Protein AF-R1IMN8-F1 (afdb_monomer_lite)

Radius of gyration: 36.04 Å; chains: 1; bounding box: 67×74×110 Å

Foldseek 3Di:
DDDDPPVCVVVVVVVVVVVVVVVVVCCVVCVVVVVVCLVVVCVVCCVPPPPPDDPVLSVLVSVLVVVLCVLCVVQVVPCVVDPVSVVVSVVSVVVNVVVVCVVCVVVVVLVVLLLVLLQVCVVLLVLLLFAALLLCLQQRGDLDPSSLVSLVLLLDPPHFCAQLLVVLLCCLVDPSLVGHLVSLVVNLVSLVVSVVSLVSYDPLLSVLSVQLNVLSVVLNVLSPCSVVVSVVCVPPVLSVLLVCPNGRVSLVVLVPDDPVRNCVVCVVCSNVVSNVSSVSSSVSSSSSSSSSNSSSSNVVSCVVGNVVSHDPVVVVD

Structure (mmCIF, N/CA/C/O backbone):
data_AF-R1IMN8-F1
#
_entry.id   AF-R1IMN8-F1
#
loop_
_atom_site.group_PDB
_atom_site.id
_atom_site.type_symbol
_atom_site.label_atom_id
_atom_site.label_alt_id
_atom_site.label_comp_id
_atom_site.label_asym_id
_atom_site.label_entity_id
_atom_site.label_seq_id
_atom_site.pdbx_PDB_ins_code
_atom_site.Cartn_x
_atom_site.Cartn_y
_atom_site.Cartn_z
_atom_site.occupancy
_atom_site.B_iso_or_equiv
_atom_site.auth_seq_id
_atom_site.auth_comp_id
_atom_site.auth_asym_id
_atom_site.auth_atom_id
_atom_site.pdbx_PDB_model_num
ATOM 1 N N . MET A 1 1 ? 29.054 -50.376 -80.315 1.00 38.91 1 MET A N 1
ATOM 2 C CA . MET A 1 1 ? 29.130 -51.337 -79.191 1.00 38.91 1 MET A CA 1
ATOM 3 C C . MET A 1 1 ? 28.427 -50.733 -77.985 1.00 38.91 1 MET A C 1
ATOM 5 O O . MET A 1 1 ? 28.881 -49.711 -77.494 1.00 38.91 1 MET A O 1
ATOM 9 N N . LYS A 1 2 ? 27.290 -51.301 -77.562 1.00 35.84 2 LYS A N 1
ATOM 10 C CA . LYS A 1 2 ? 26.608 -50.931 -76.312 1.00 35.84 2 LYS A CA 1
ATOM 11 C C . LYS A 1 2 ? 27.232 -51.749 -75.181 1.00 35.84 2 LYS A C 1
ATOM 13 O O . LYS A 1 2 ? 27.141 -52.972 -75.215 1.00 35.84 2 LYS A O 1
ATOM 18 N N . LEU A 1 3 ? 27.853 -51.089 -74.207 1.00 38.69 3 LEU A N 1
ATOM 19 C CA . LEU A 1 3 ? 28.161 -51.714 -72.921 1.00 38.69 3 LEU A CA 1
ATOM 20 C C . LEU A 1 3 ? 26.840 -51.873 -72.158 1.00 38.69 3 LEU A C 1
ATOM 22 O O . LEU A 1 3 ? 26.137 -50.901 -71.889 1.00 38.69 3 LEU A O 1
ATOM 26 N N . THR A 1 4 ? 26.459 -53.120 -71.903 1.00 40.16 4 THR A N 1
ATOM 27 C CA . THR A 1 4 ? 25.241 -53.514 -71.189 1.00 40.16 4 THR A CA 1
ATOM 28 C C . THR A 1 4 ? 25.329 -53.161 -69.705 1.00 40.16 4 THR A C 1
ATOM 30 O O . THR A 1 4 ? 26.351 -53.401 -69.064 1.00 40.16 4 THR A O 1
ATOM 33 N N . ALA A 1 5 ? 24.219 -52.665 -69.151 1.00 45.53 5 ALA A N 1
ATOM 34 C CA . ALA A 1 5 ? 24.013 -52.160 -67.787 1.00 45.53 5 ALA A CA 1
ATOM 35 C C . ALA A 1 5 ? 24.334 -53.128 -66.616 1.00 45.53 5 ALA A C 1
ATOM 37 O O . ALA A 1 5 ? 24.091 -52.801 -65.458 1.00 45.53 5 ALA A O 1
ATOM 38 N N . ILE A 1 6 ? 24.908 -54.302 -66.884 1.00 46.09 6 ILE A N 1
ATOM 39 C CA . ILE A 1 6 ? 25.206 -55.346 -65.891 1.00 46.09 6 ILE A CA 1
ATOM 40 C C . ILE A 1 6 ? 26.534 -55.080 -65.153 1.00 46.09 6 ILE A C 1
ATOM 42 O O . ILE A 1 6 ? 26.735 -55.573 -64.049 1.00 46.09 6 ILE A O 1
ATOM 46 N N . GLN A 1 7 ? 27.414 -54.224 -65.684 1.00 43.88 7 GLN A N 1
ATOM 47 C CA . GLN A 1 7 ? 28.675 -53.859 -65.013 1.00 43.88 7 GLN A CA 1
ATOM 48 C C . GLN A 1 7 ? 28.552 -52.692 -64.013 1.00 43.88 7 GLN A C 1
ATOM 50 O O . GLN A 1 7 ? 29.494 -52.430 -63.272 1.00 43.88 7 GLN A O 1
ATOM 55 N N . ILE A 1 8 ? 27.406 -52.001 -63.951 1.00 43.62 8 ILE A N 1
ATOM 56 C CA . ILE A 1 8 ? 27.218 -50.811 -63.093 1.00 43.62 8 ILE A CA 1
ATOM 57 C C . ILE A 1 8 ? 26.686 -51.191 -61.696 1.00 43.62 8 ILE A C 1
ATOM 59 O O . ILE A 1 8 ? 26.907 -50.476 -60.720 1.00 43.62 8 ILE A O 1
ATOM 63 N N . ILE A 1 9 ? 26.045 -52.355 -61.564 1.00 42.62 9 ILE A N 1
ATOM 64 C CA . ILE A 1 9 ? 25.377 -52.781 -60.324 1.00 42.62 9 ILE A CA 1
ATOM 65 C C . ILE A 1 9 ? 26.354 -53.033 -59.148 1.00 42.62 9 ILE A C 1
ATOM 67 O O . ILE A 1 9 ? 26.006 -52.651 -58.032 1.00 42.62 9 ILE A O 1
ATOM 71 N N . PRO A 1 10 ? 27.587 -53.563 -59.324 1.00 43.12 10 PRO A N 1
ATOM 72 C CA . PRO A 1 10 ? 28.516 -53.740 -58.199 1.00 43.12 10 PRO A CA 1
ATOM 73 C C . PRO A 1 10 ? 29.215 -52.443 -57.751 1.00 43.12 10 PRO A C 1
ATOM 75 O O . PRO A 1 10 ? 29.772 -52.393 -56.655 1.00 43.12 10 PRO A O 1
ATOM 78 N N . ALA A 1 11 ? 29.210 -51.391 -58.581 1.00 40.78 11 ALA A N 1
ATOM 79 C CA . ALA A 1 11 ? 29.917 -50.138 -58.300 1.00 40.78 11 ALA A CA 1
ATOM 80 C C . ALA A 1 11 ? 29.107 -49.182 -57.404 1.00 40.78 11 ALA A C 1
ATOM 82 O O . ALA A 1 11 ? 29.665 -48.456 -56.589 1.00 40.78 11 ALA A O 1
ATOM 83 N N . ILE A 1 12 ? 27.778 -49.199 -57.494 1.00 44.78 12 ILE A N 1
ATOM 84 C CA . ILE A 1 12 ? 26.911 -48.314 -56.701 1.00 44.78 12 ILE A CA 1
ATOM 85 C C . ILE A 1 12 ? 27.002 -48.586 -55.179 1.00 44.78 12 ILE A C 1
ATOM 87 O O . ILE A 1 12 ? 27.171 -47.625 -54.422 1.00 44.78 12 ILE A O 1
ATOM 91 N N . PRO A 1 13 ? 26.958 -49.843 -54.681 1.00 42.91 13 PRO A N 1
ATOM 92 C CA . PRO A 1 13 ? 27.074 -50.098 -53.244 1.00 42.91 13 PRO A CA 1
ATOM 93 C C . PRO A 1 13 ? 28.492 -49.861 -52.700 1.00 42.91 13 PRO A C 1
ATOM 95 O O . PRO A 1 13 ? 28.629 -49.457 -51.546 1.00 42.91 13 PRO A O 1
ATOM 98 N N . SER A 1 14 ? 29.544 -50.041 -53.507 1.00 48.41 14 SER A N 1
ATOM 99 C CA . SER A 1 14 ? 30.927 -49.788 -53.074 1.00 48.41 14 SER A CA 1
ATOM 100 C C . SER A 1 14 ? 31.235 -48.292 -52.954 1.00 48.41 14 SER A C 1
ATOM 102 O O . SER A 1 14 ? 31.855 -47.889 -51.971 1.00 48.41 14 SER A O 1
ATOM 104 N N . TYR A 1 15 ? 30.711 -47.448 -53.852 1.00 44.47 15 TYR A N 1
ATOM 105 C CA . TYR A 1 15 ? 30.791 -45.987 -53.715 1.00 44.47 15 TYR A CA 1
ATOM 106 C C . TYR A 1 15 ? 29.951 -45.458 -52.545 1.00 44.47 15 TYR A C 1
ATOM 108 O O . TYR A 1 15 ? 30.420 -44.590 -51.811 1.00 44.47 15 TYR A O 1
ATOM 116 N N . GLY A 1 16 ? 28.751 -46.006 -52.315 1.00 44.56 16 GLY A N 1
ATOM 117 C CA . GLY A 1 16 ? 27.913 -45.642 -51.165 1.00 44.56 16 GLY A CA 1
ATOM 118 C C . GLY A 1 16 ? 28.544 -46.017 -49.819 1.00 44.56 16 GLY A C 1
ATOM 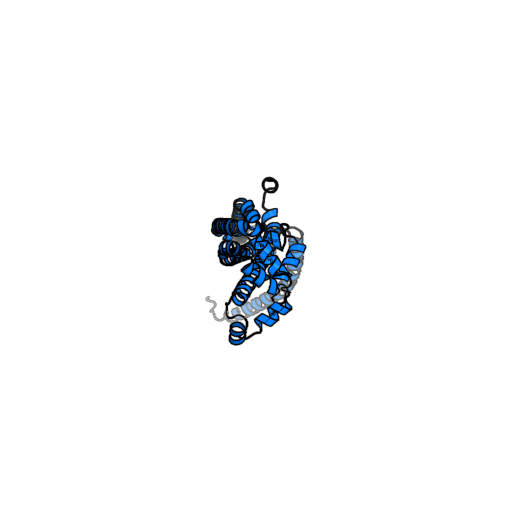119 O O . GLY A 1 16 ? 28.509 -45.228 -48.875 1.00 44.56 16 GLY A O 1
ATOM 120 N N . PHE A 1 17 ? 29.193 -47.181 -49.739 1.00 50.12 17 PHE A N 1
ATOM 121 C CA . PHE A 1 17 ? 29.914 -47.623 -48.543 1.00 50.12 17 PHE A CA 1
ATOM 122 C C . PHE A 1 17 ? 31.161 -46.766 -48.268 1.00 50.12 17 PHE A C 1
ATOM 124 O O . PHE A 1 17 ? 31.410 -46.394 -47.116 1.00 50.12 17 PHE A O 1
ATOM 131 N N . LEU A 1 18 ? 31.900 -46.393 -49.321 1.00 45.69 18 LEU A N 1
ATOM 132 C CA . LEU A 1 18 ? 33.071 -45.518 -49.230 1.00 45.69 18 LEU A CA 1
ATOM 133 C C . LEU A 1 18 ? 32.677 -44.089 -48.817 1.00 45.69 18 LEU A C 1
ATOM 135 O O . LEU A 1 18 ? 33.276 -43.536 -47.899 1.00 45.69 18 LEU A O 1
ATOM 139 N N . LEU A 1 19 ? 31.620 -43.521 -49.413 1.00 47.47 19 LEU A N 1
ATOM 140 C CA . LEU A 1 19 ? 31.063 -42.210 -49.045 1.00 47.47 19 LEU A CA 1
ATOM 141 C C . LEU A 1 19 ? 30.527 -42.190 -47.611 1.00 47.47 19 LEU A C 1
ATOM 143 O O . LEU A 1 19 ? 30.758 -41.224 -46.887 1.00 47.47 19 LEU A O 1
ATOM 147 N N . TRP A 1 20 ? 29.876 -43.268 -47.166 1.00 44.84 20 TRP A N 1
ATOM 148 C CA . TRP A 1 20 ? 29.434 -43.406 -45.778 1.00 44.84 20 TRP A CA 1
ATOM 149 C C . TRP A 1 20 ? 30.621 -43.409 -44.810 1.00 44.84 20 TRP A C 1
ATOM 151 O O . TRP A 1 20 ? 30.588 -42.733 -43.782 1.00 44.84 20 TRP A O 1
ATOM 161 N N . HIS A 1 21 ? 31.686 -44.154 -45.119 1.00 48.38 21 HIS A N 1
ATOM 162 C CA . HIS A 1 21 ? 32.858 -44.252 -44.245 1.00 48.38 21 HIS A CA 1
ATOM 163 C C . HIS A 1 21 ? 33.677 -42.963 -44.240 1.00 48.38 21 HIS A C 1
ATOM 165 O O . HIS A 1 21 ? 34.075 -42.522 -43.165 1.00 48.38 21 HIS A O 1
ATOM 171 N N . ILE A 1 22 ? 33.842 -42.310 -45.392 1.00 49.56 22 ILE A N 1
ATOM 172 C CA . ILE A 1 22 ? 34.474 -40.990 -45.504 1.00 49.56 22 ILE A CA 1
ATOM 173 C C . ILE A 1 22 ? 33.641 -39.937 -44.765 1.00 49.56 22 ILE A C 1
ATOM 175 O O . ILE A 1 22 ? 34.208 -39.153 -44.014 1.00 49.56 22 ILE A O 1
ATOM 179 N N . GLY A 1 23 ? 32.309 -39.966 -44.867 1.00 41.72 23 GLY A N 1
ATOM 180 C CA . GLY A 1 23 ? 31.415 -39.085 -44.110 1.00 41.72 23 GLY A CA 1
ATOM 181 C C . GLY A 1 23 ? 31.512 -39.297 -42.597 1.00 41.72 23 GLY A C 1
ATOM 182 O O . GLY A 1 23 ? 31.598 -38.335 -41.839 1.00 41.72 23 GLY A O 1
ATOM 183 N N . LYS A 1 24 ? 31.592 -40.552 -42.137 1.00 45.84 24 LYS A N 1
ATOM 184 C CA . LYS A 1 24 ? 31.767 -40.890 -40.712 1.00 45.84 24 LYS A CA 1
ATOM 185 C C . LYS A 1 24 ? 33.159 -40.509 -40.195 1.00 45.84 24 LYS A C 1
ATOM 187 O O . LYS A 1 24 ? 33.283 -40.095 -39.043 1.00 45.84 24 LYS A O 1
ATOM 192 N N . LEU A 1 25 ? 34.192 -40.637 -41.033 1.00 45.91 25 LEU A N 1
ATOM 193 C CA . LEU A 1 25 ? 35.567 -40.236 -40.725 1.00 45.91 25 LEU A CA 1
ATOM 194 C C . LEU A 1 25 ? 35.691 -38.707 -40.677 1.00 45.91 25 LEU A C 1
ATOM 196 O O . LEU A 1 25 ? 36.238 -38.182 -39.714 1.00 45.91 25 LEU A O 1
ATOM 200 N N . LEU A 1 26 ? 35.105 -37.998 -41.648 1.00 45.34 26 LEU A N 1
ATOM 201 C CA . LEU A 1 26 ? 35.000 -36.537 -41.674 1.00 45.34 26 LEU A CA 1
ATOM 202 C C . LEU A 1 26 ? 34.219 -36.023 -40.468 1.00 45.34 26 LEU A C 1
ATOM 204 O O . LEU A 1 26 ? 34.678 -35.095 -39.822 1.00 45.34 26 LEU A O 1
ATOM 208 N N . PHE A 1 27 ? 33.107 -36.654 -40.086 1.00 45.06 27 PHE A N 1
ATOM 209 C CA . PHE A 1 27 ? 32.344 -36.265 -38.897 1.00 45.06 27 PHE A CA 1
ATOM 210 C C . PHE A 1 27 ? 33.129 -36.512 -37.596 1.00 45.06 27 PHE A C 1
ATOM 212 O O . PHE A 1 27 ? 33.105 -35.680 -36.692 1.00 45.06 27 PHE A O 1
ATOM 219 N N . LYS A 1 28 ? 33.889 -37.616 -37.506 1.00 44.75 28 LYS A N 1
ATOM 220 C CA . LYS A 1 28 ? 34.781 -37.911 -36.367 1.00 44.75 28 LYS A CA 1
ATOM 221 C C . LYS A 1 28 ? 36.032 -37.028 -36.306 1.00 44.75 28 LYS A C 1
ATOM 223 O O . LYS A 1 28 ? 36.543 -36.827 -35.212 1.00 44.75 28 LYS A O 1
ATOM 228 N N . LEU A 1 29 ? 36.525 -36.520 -37.435 1.00 44.81 29 LEU A N 1
ATOM 229 C CA . LEU A 1 29 ? 37.679 -35.610 -37.508 1.00 44.81 29 LEU A CA 1
ATOM 230 C C . LEU A 1 29 ? 37.263 -34.143 -37.324 1.00 44.81 29 LEU A C 1
ATOM 232 O O . LEU A 1 29 ? 37.949 -33.389 -36.636 1.00 44.81 29 LEU A O 1
ATOM 236 N N . LEU A 1 30 ? 36.111 -33.753 -37.874 1.00 45.44 30 LEU A N 1
ATOM 237 C CA . LEU A 1 30 ? 35.529 -32.422 -37.712 1.00 45.44 30 LEU A CA 1
ATOM 238 C C . LEU A 1 30 ? 34.935 -32.230 -36.319 1.00 45.44 30 LEU A C 1
ATOM 240 O O . LEU A 1 30 ? 34.987 -31.120 -35.825 1.00 45.44 30 LEU A O 1
ATOM 244 N N . SER A 1 31 ? 34.429 -33.264 -35.639 1.00 49.47 31 SER A N 1
ATOM 245 C CA . SER A 1 31 ? 33.841 -33.110 -34.298 1.00 49.47 31 SER A CA 1
ATOM 246 C C . SER A 1 31 ? 34.838 -32.563 -33.252 1.00 49.47 31 SER A C 1
ATOM 248 O O . SER A 1 31 ? 34.528 -31.536 -32.649 1.00 49.47 31 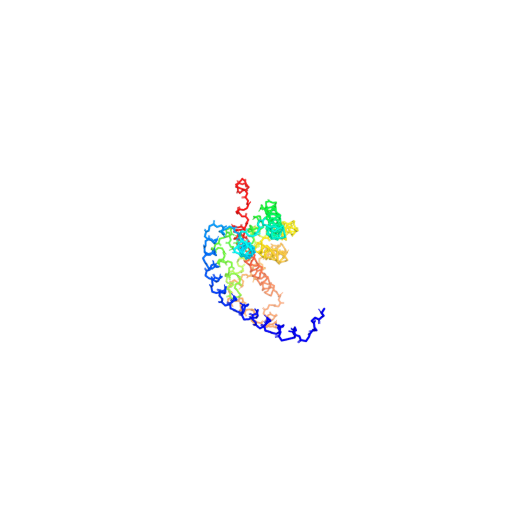SER A O 1
ATOM 250 N N . PRO A 1 32 ? 36.048 -33.121 -33.046 1.00 48.38 32 PRO A N 1
ATOM 251 C CA . PRO A 1 32 ? 37.002 -32.597 -32.063 1.00 48.38 32 PRO A CA 1
ATOM 252 C C . PRO A 1 32 ? 37.637 -31.273 -32.500 1.00 48.38 32 PRO A C 1
ATOM 254 O O . PRO A 1 32 ? 37.811 -30.375 -31.676 1.00 48.38 32 PRO A O 1
ATOM 257 N N . ALA A 1 33 ? 37.943 -31.128 -33.795 1.00 48.00 33 ALA A N 1
ATOM 258 C CA . ALA A 1 33 ? 38.527 -29.909 -34.353 1.00 48.00 33 ALA A CA 1
ATOM 259 C C . ALA A 1 33 ? 37.531 -28.740 -34.335 1.00 48.00 33 ALA A C 1
ATOM 261 O O . ALA A 1 33 ? 37.898 -27.640 -33.932 1.00 48.00 33 ALA A O 1
ATOM 262 N N . ALA A 1 34 ? 36.260 -28.986 -34.667 1.00 46.12 34 ALA A N 1
ATOM 263 C CA . ALA A 1 34 ? 35.184 -28.014 -34.517 1.00 46.12 34 ALA A CA 1
ATOM 264 C C . ALA A 1 34 ? 34.925 -27.708 -33.045 1.00 46.12 34 ALA A C 1
ATOM 266 O O . ALA A 1 34 ? 34.691 -26.555 -32.735 1.00 46.12 34 ALA A O 1
ATOM 267 N N . THR A 1 35 ? 35.041 -28.670 -32.122 1.00 48.94 35 THR A N 1
ATOM 268 C CA . THR A 1 35 ? 34.861 -28.398 -30.683 1.00 48.94 35 THR A CA 1
ATOM 269 C C . THR A 1 35 ? 35.997 -27.535 -30.115 1.00 48.94 35 THR A C 1
ATOM 271 O O . THR A 1 35 ? 35.736 -26.583 -29.384 1.00 48.94 35 THR A O 1
ATOM 274 N N . LEU A 1 36 ? 37.257 -27.798 -30.486 1.00 51.12 36 LEU A N 1
ATOM 275 C CA . LEU A 1 36 ? 38.423 -26.996 -30.080 1.00 51.12 36 LEU A CA 1
ATOM 276 C C . LEU A 1 36 ? 38.446 -25.611 -30.743 1.00 51.12 36 LEU A C 1
ATOM 278 O O . LEU A 1 36 ? 38.759 -24.614 -30.084 1.00 51.12 36 LEU A O 1
ATOM 282 N N . ALA A 1 37 ? 38.093 -25.534 -32.028 1.00 47.28 37 ALA A N 1
ATOM 283 C CA . ALA A 1 37 ? 37.954 -24.274 -32.751 1.00 47.28 37 ALA A CA 1
ATOM 284 C C . ALA A 1 37 ? 36.775 -23.459 -32.207 1.00 47.28 37 ALA A C 1
ATOM 286 O O . ALA A 1 37 ? 36.946 -22.276 -31.942 1.00 47.28 37 ALA A O 1
ATOM 287 N N . TYR A 1 38 ? 35.631 -24.090 -31.931 1.00 44.03 38 TYR A N 1
ATOM 288 C CA . TYR A 1 38 ? 34.466 -23.475 -31.292 1.00 44.03 38 TYR A CA 1
ATOM 289 C C . TYR A 1 38 ? 34.795 -22.960 -29.891 1.00 44.03 38 TYR A C 1
ATOM 291 O O . TYR A 1 38 ? 34.442 -21.831 -29.574 1.00 44.03 38 TYR A O 1
ATOM 299 N N . GLN A 1 39 ? 35.542 -23.709 -29.072 1.00 50.03 39 GLN A N 1
ATOM 300 C CA . GLN A 1 39 ? 35.971 -23.242 -27.748 1.00 50.03 39 GLN A CA 1
ATOM 301 C C . GLN A 1 39 ? 36.932 -22.047 -27.822 1.00 50.03 39 GLN A C 1
ATOM 303 O O . GLN A 1 39 ? 36.774 -21.090 -27.063 1.00 50.03 39 GLN A O 1
ATOM 308 N N . ARG A 1 40 ? 37.917 -22.064 -28.732 1.00 50.78 40 ARG A N 1
ATOM 309 C CA . ARG A 1 40 ? 38.839 -20.928 -28.931 1.00 50.78 40 ARG A CA 1
ATOM 310 C C . ARG A 1 40 ? 38.134 -19.708 -29.524 1.00 50.78 40 ARG A C 1
ATOM 312 O O . ARG A 1 40 ? 38.397 -18.588 -29.090 1.00 50.78 40 ARG A O 1
ATOM 319 N N . TRP A 1 41 ? 37.225 -19.932 -30.468 1.00 45.66 41 TRP A N 1
ATOM 320 C CA . TRP A 1 41 ? 36.464 -18.891 -31.146 1.00 45.66 41 TRP A CA 1
ATOM 321 C C . TRP A 1 41 ? 35.427 -18.256 -30.218 1.00 45.66 41 TRP A C 1
ATOM 323 O O . TRP A 1 41 ? 35.430 -17.037 -30.087 1.00 45.66 41 TRP A O 1
ATOM 333 N N . ILE A 1 42 ? 34.656 -19.051 -29.458 1.00 48.56 42 ILE A N 1
ATOM 334 C CA . ILE A 1 42 ? 33.795 -18.543 -28.380 1.00 48.56 42 ILE A CA 1
ATOM 335 C C . ILE A 1 42 ? 34.612 -17.701 -27.424 1.00 48.56 42 ILE A C 1
ATOM 337 O O . ILE A 1 42 ? 34.203 -16.590 -27.146 1.00 48.56 42 ILE A O 1
ATOM 341 N N . ARG A 1 43 ? 35.775 -18.165 -26.955 1.00 50.84 43 ARG A N 1
ATOM 342 C CA . ARG A 1 43 ? 36.570 -17.416 -25.973 1.00 50.84 43 ARG A CA 1
ATOM 343 C C . ARG A 1 43 ? 37.017 -16.052 -26.511 1.00 50.84 43 ARG A C 1
ATOM 345 O O . ARG A 1 43 ? 36.960 -15.076 -25.773 1.00 50.84 43 ARG A O 1
ATOM 352 N N . SER A 1 44 ? 37.401 -15.966 -27.786 1.00 46.00 44 SER A N 1
ATOM 353 C CA . SER A 1 44 ? 37.807 -14.710 -28.433 1.00 46.00 44 SER A CA 1
ATOM 354 C C . SER A 1 44 ? 36.616 -13.789 -28.746 1.00 46.00 44 SER A C 1
ATOM 356 O O . SER A 1 44 ? 36.675 -12.595 -28.456 1.00 46.00 44 SER A O 1
ATOM 358 N N . PHE A 1 45 ? 35.508 -14.344 -29.240 1.00 47.28 45 PHE A N 1
ATOM 359 C CA . PHE A 1 45 ? 34.281 -13.612 -29.566 1.00 47.28 45 PHE A CA 1
ATOM 360 C C . PHE A 1 45 ? 33.550 -13.127 -28.292 1.00 47.28 45 PHE A C 1
ATOM 362 O O . PHE A 1 45 ? 33.085 -11.988 -28.236 1.00 47.28 45 PHE A O 1
ATOM 369 N N . TYR A 1 46 ? 33.540 -13.932 -27.215 1.00 49.22 46 TYR A N 1
ATOM 370 C CA . TYR A 1 46 ? 32.993 -13.562 -25.895 1.00 49.22 46 TYR A CA 1
ATOM 371 C C . TYR A 1 46 ? 33.767 -12.416 -25.251 1.00 49.22 46 TYR A C 1
ATOM 373 O O . TYR A 1 46 ? 33.169 -11.535 -24.636 1.00 49.22 46 TYR A O 1
ATOM 381 N N . LEU A 1 47 ? 35.099 -12.439 -25.361 1.00 48.91 47 LEU A N 1
ATOM 382 C CA . LEU A 1 47 ? 35.959 -11.453 -24.710 1.00 48.91 47 LEU A CA 1
ATOM 383 C C . LEU A 1 47 ? 35.935 -10.089 -25.406 1.00 48.91 47 LEU A C 1
ATOM 385 O O . LEU A 1 47 ? 36.093 -9.081 -24.722 1.00 48.91 47 LEU A O 1
ATOM 389 N N . HIS A 1 48 ? 35.733 -10.046 -26.727 1.00 42.97 48 HIS A N 1
ATOM 390 C CA . HIS A 1 48 ? 35.987 -8.831 -27.505 1.00 42.97 48 HIS A CA 1
ATOM 391 C C . HIS A 1 48 ? 34.731 -8.090 -27.996 1.00 42.97 48 HIS A C 1
ATOM 393 O O . HIS A 1 48 ? 34.820 -6.894 -28.276 1.00 42.97 48 HIS A O 1
ATOM 399 N N . THR A 1 49 ? 33.574 -8.755 -28.099 1.00 40.78 49 THR A N 1
ATOM 400 C CA . THR A 1 49 ? 32.388 -8.168 -28.765 1.00 40.78 49 THR A CA 1
ATOM 401 C C . THR A 1 49 ? 31.074 -8.355 -27.995 1.00 40.78 49 THR A C 1
ATOM 403 O O . THR A 1 49 ? 30.112 -7.643 -28.258 1.00 40.78 49 THR A O 1
ATOM 406 N N . LEU A 1 50 ? 31.012 -9.276 -27.024 1.00 42.12 50 LEU A N 1
ATOM 407 C CA . LEU A 1 50 ? 29.747 -9.780 -26.464 1.00 42.12 50 LEU A CA 1
ATOM 408 C C . LEU A 1 50 ? 29.368 -9.250 -25.071 1.00 42.12 50 LEU A C 1
ATOM 410 O O . LEU A 1 50 ? 28.424 -9.757 -24.490 1.00 42.12 50 LEU A O 1
ATOM 414 N N . ARG A 1 51 ? 30.023 -8.234 -24.495 1.00 40.78 51 ARG A N 1
ATOM 415 C CA . ARG A 1 51 ? 29.619 -7.730 -23.157 1.00 40.78 51 ARG A CA 1
ATOM 416 C C . ARG A 1 51 ? 28.303 -6.935 -23.132 1.00 40.78 51 ARG A C 1
ATOM 418 O O . ARG A 1 51 ? 27.852 -6.577 -22.050 1.00 40.78 51 ARG A O 1
ATOM 425 N N . THR A 1 52 ? 27.698 -6.652 -24.285 1.00 46.31 52 THR A N 1
ATOM 426 C CA . THR A 1 52 ? 26.597 -5.680 -24.416 1.00 46.31 52 THR A CA 1
ATOM 427 C C . THR A 1 52 ? 25.304 -6.231 -25.023 1.00 46.31 52 THR A C 1
ATOM 429 O O . THR A 1 52 ? 24.341 -5.477 -25.129 1.00 46.31 52 THR A O 1
ATOM 432 N N . LEU A 1 53 ? 25.237 -7.510 -25.417 1.00 43.53 53 LEU A N 1
ATOM 433 C CA . LEU A 1 53 ? 24.059 -8.079 -26.096 1.00 43.53 53 LEU A CA 1
ATOM 434 C C . LEU A 1 53 ? 23.337 -9.120 -25.220 1.00 43.53 53 LEU A C 1
ATOM 436 O O . LEU A 1 53 ? 23.969 -9.765 -24.398 1.00 43.53 53 LEU A O 1
ATOM 440 N N . PRO A 1 54 ? 22.020 -9.332 -25.348 1.00 48.78 54 PRO A N 1
ATOM 441 C CA . PRO A 1 54 ? 21.333 -10.373 -24.577 1.00 48.78 54 PRO A CA 1
ATOM 442 C C . PRO A 1 54 ? 21.657 -11.800 -25.049 1.00 48.78 54 PRO A C 1
ATOM 444 O O . PRO A 1 54 ? 21.897 -12.049 -26.231 1.00 48.78 54 PRO A O 1
ATOM 447 N N . THR A 1 55 ? 21.579 -12.770 -24.130 1.00 50.34 55 THR A N 1
ATOM 448 C CA . THR A 1 55 ? 21.926 -14.193 -24.326 1.00 50.34 55 THR A CA 1
ATOM 449 C C . THR A 1 55 ? 21.423 -14.858 -25.620 1.00 50.34 55 THR A C 1
ATOM 451 O O . THR A 1 55 ? 22.212 -15.555 -26.261 1.00 50.34 55 THR A O 1
ATOM 454 N N . PRO A 1 56 ? 20.165 -14.666 -26.070 1.00 49.47 56 PRO A N 1
ATOM 455 C CA . PRO A 1 56 ? 19.700 -15.268 -27.323 1.00 49.47 56 PRO A CA 1
ATOM 456 C C . PRO A 1 56 ? 20.410 -14.720 -28.575 1.00 49.47 56 PRO A C 1
ATOM 458 O O . PRO A 1 56 ? 20.602 -15.465 -29.537 1.00 49.47 56 PRO A O 1
ATOM 461 N N . MET A 1 57 ? 20.882 -13.467 -28.568 1.00 50.34 57 MET A N 1
ATOM 462 C CA . MET A 1 57 ? 21.653 -12.915 -29.691 1.00 50.34 57 MET A CA 1
ATOM 463 C C . MET A 1 57 ? 23.042 -13.539 -29.800 1.00 50.34 57 MET A C 1
ATOM 465 O O . MET A 1 57 ? 23.551 -13.691 -30.909 1.00 50.34 57 MET A O 1
ATOM 469 N N . TYR A 1 58 ? 23.642 -13.946 -28.676 1.00 55.94 58 TYR A N 1
ATOM 470 C CA . TYR A 1 58 ? 24.929 -14.647 -28.676 1.00 55.94 58 TYR A CA 1
ATOM 471 C C . TYR A 1 58 ? 24.849 -15.948 -29.465 1.00 55.94 58 TYR A C 1
ATOM 473 O O . TYR A 1 58 ? 25.749 -16.261 -30.239 1.00 55.94 58 TYR A O 1
ATOM 481 N N . VAL A 1 59 ? 23.752 -16.684 -29.289 1.00 52.88 59 VAL A N 1
ATOM 482 C CA . VAL A 1 59 ? 23.525 -17.969 -29.952 1.00 52.88 59 VAL A CA 1
ATOM 483 C C . VAL A 1 59 ? 23.361 -17.763 -31.457 1.00 52.88 59 VAL A C 1
ATOM 485 O O . VAL A 1 59 ? 24.004 -18.451 -32.244 1.00 52.88 59 VAL A O 1
ATOM 488 N N . ILE A 1 60 ? 22.578 -16.764 -31.870 1.00 53.56 60 ILE A N 1
ATOM 489 C CA . ILE A 1 60 ? 22.337 -16.466 -33.290 1.00 53.56 60 ILE A CA 1
ATOM 490 C C . ILE A 1 60 ? 23.609 -15.942 -33.976 1.00 53.56 60 ILE A C 1
ATOM 492 O O . ILE A 1 60 ? 23.929 -16.375 -35.085 1.00 53.56 60 ILE A O 1
ATOM 496 N N . ALA A 1 61 ? 24.367 -15.060 -33.317 1.00 53.25 61 ALA A N 1
ATOM 497 C CA . ALA A 1 61 ? 25.645 -14.557 -33.820 1.00 53.25 61 ALA A CA 1
ATOM 498 C C . ALA A 1 61 ? 26.708 -15.650 -33.908 1.00 53.25 61 ALA A C 1
ATOM 500 O O . ALA A 1 61 ? 27.403 -15.742 -34.919 1.00 53.25 61 ALA A O 1
ATOM 501 N N . ALA A 1 62 ? 26.789 -16.521 -32.901 1.00 54.84 62 ALA A N 1
ATOM 502 C CA . ALA A 1 62 ? 27.710 -17.647 -32.905 1.00 54.84 62 ALA A CA 1
ATOM 503 C C . ALA A 1 62 ? 27.384 -18.651 -34.015 1.00 54.84 62 ALA A C 1
ATOM 505 O O . ALA A 1 62 ? 28.287 -19.058 -34.741 1.00 54.84 62 ALA A O 1
ATOM 506 N N . ILE A 1 63 ? 26.108 -19.008 -34.200 1.00 56.91 63 ILE A N 1
ATOM 507 C CA . ILE A 1 63 ? 25.680 -19.924 -35.268 1.00 56.91 63 ILE A CA 1
ATOM 508 C C . ILE A 1 63 ? 25.943 -19.303 -36.645 1.00 56.91 63 ILE A C 1
ATOM 510 O O . ILE A 1 63 ? 26.506 -19.965 -37.511 1.00 56.91 63 ILE A O 1
ATOM 514 N N . SER A 1 64 ? 25.603 -18.029 -36.848 1.00 55.19 64 SER A N 1
ATOM 515 C CA . SER A 1 64 ? 25.762 -17.362 -38.150 1.00 55.19 64 SER A CA 1
ATOM 516 C C . SER A 1 64 ? 27.231 -17.172 -38.527 1.00 55.19 64 SER A C 1
ATOM 518 O O . SER A 1 64 ? 27.621 -17.431 -39.664 1.00 55.19 64 SER A O 1
ATOM 520 N N . ALA A 1 65 ? 28.071 -16.784 -37.566 1.00 57.84 65 ALA A N 1
ATOM 521 C CA . ALA A 1 65 ? 29.506 -16.662 -37.781 1.00 57.84 65 ALA A CA 1
ATOM 522 C C . ALA A 1 65 ? 30.191 -18.028 -37.935 1.00 57.84 65 ALA A C 1
ATOM 524 O O . ALA A 1 65 ? 31.129 -18.139 -38.717 1.00 57.84 65 ALA A O 1
ATOM 525 N N . PHE A 1 66 ? 29.701 -19.078 -37.266 1.00 59.88 66 PHE A N 1
ATOM 526 C CA . PHE A 1 66 ? 30.170 -20.449 -37.480 1.00 59.88 66 PHE A CA 1
ATOM 527 C C . PHE A 1 66 ? 29.810 -20.962 -38.878 1.00 59.88 66 PHE A C 1
ATOM 529 O O . PHE A 1 66 ? 30.658 -21.548 -39.542 1.00 59.88 66 PHE A O 1
ATOM 536 N N . VAL A 1 67 ? 28.591 -20.699 -39.361 1.00 59.50 67 VAL A N 1
ATOM 537 C CA . VAL A 1 67 ? 28.169 -21.039 -40.731 1.00 59.50 67 VAL A CA 1
ATOM 538 C C . VAL A 1 67 ? 29.004 -20.273 -41.758 1.00 59.50 67 VAL A C 1
ATOM 540 O O . VAL A 1 67 ? 29.511 -20.880 -42.698 1.00 59.50 67 VAL A O 1
ATOM 543 N N . ALA A 1 68 ? 29.222 -18.970 -41.555 1.00 57.09 68 ALA A N 1
ATOM 544 C CA . ALA A 1 68 ? 30.091 -18.172 -42.417 1.00 57.09 68 ALA A CA 1
ATOM 545 C C . ALA A 1 68 ? 31.531 -18.711 -42.407 1.00 57.09 68 ALA A C 1
ATOM 547 O O . ALA A 1 68 ? 32.104 -18.958 -43.464 1.00 57.09 68 ALA A O 1
ATOM 548 N N . TRP A 1 69 ? 32.096 -18.969 -41.227 1.00 60.62 69 TRP A N 1
ATOM 549 C CA . TRP A 1 69 ? 33.441 -19.520 -41.081 1.00 60.62 69 TRP A CA 1
ATOM 550 C C . TRP A 1 69 ? 33.579 -20.916 -41.695 1.00 60.62 69 TRP A C 1
ATOM 552 O O . TRP A 1 69 ? 34.586 -21.187 -42.336 1.00 60.62 69 TRP A O 1
ATOM 562 N N . ALA A 1 70 ? 32.573 -21.785 -41.573 1.00 59.22 70 ALA A N 1
ATOM 563 C CA . ALA A 1 70 ? 32.570 -23.102 -42.204 1.00 59.22 70 ALA A CA 1
ATOM 564 C C . ALA A 1 70 ? 32.538 -22.993 -43.736 1.00 59.22 70 ALA A C 1
ATOM 566 O O . ALA A 1 70 ? 33.289 -23.685 -44.416 1.00 59.22 70 ALA A O 1
ATOM 567 N N . ILE A 1 71 ? 31.731 -22.083 -44.288 1.00 55.44 71 ILE A N 1
ATOM 568 C CA . ILE A 1 71 ? 31.681 -21.831 -45.734 1.00 55.44 71 ILE A CA 1
ATOM 569 C C . ILE A 1 71 ? 33.027 -21.269 -46.227 1.00 55.44 71 ILE A C 1
ATOM 571 O O . ILE A 1 71 ? 33.584 -21.785 -47.192 1.00 55.44 71 ILE A O 1
ATOM 575 N N . PHE A 1 72 ? 33.602 -20.280 -45.535 1.00 53.91 72 PHE A N 1
ATOM 576 C CA . PHE A 1 72 ? 34.907 -19.701 -45.887 1.00 53.91 72 PHE A CA 1
ATOM 577 C C . PHE A 1 72 ? 36.085 -20.662 -45.665 1.00 53.91 72 PHE A C 1
ATOM 579 O O . PHE A 1 72 ? 37.036 -20.650 -46.439 1.00 53.91 72 PHE A O 1
ATOM 586 N N . GLY A 1 73 ? 36.031 -21.506 -44.636 1.00 54.47 73 GLY A N 1
ATOM 587 C CA . GLY A 1 73 ? 37.085 -22.461 -44.297 1.00 54.47 73 GLY A CA 1
ATOM 588 C C . GLY A 1 73 ? 37.099 -23.695 -45.197 1.00 54.47 73 GLY A C 1
ATOM 589 O O . GLY A 1 73 ? 38.171 -24.216 -45.487 1.00 54.47 73 GLY A O 1
ATOM 590 N N . ILE A 1 74 ? 35.931 -24.152 -45.664 1.00 56.81 74 ILE A N 1
ATOM 591 C CA . ILE A 1 74 ? 35.824 -25.301 -46.576 1.00 56.81 74 ILE A CA 1
ATOM 592 C C . ILE A 1 74 ? 36.107 -24.883 -48.027 1.00 56.81 74 ILE A C 1
ATOM 594 O O . ILE A 1 74 ? 36.682 -25.665 -48.777 1.00 56.81 74 ILE A O 1
ATOM 598 N N . TYR A 1 75 ? 35.747 -23.658 -48.424 1.00 53.03 75 TYR A N 1
ATOM 599 C CA . TYR A 1 75 ? 35.738 -23.249 -49.836 1.00 53.03 75 TYR A CA 1
ATOM 600 C C . TYR A 1 75 ? 36.622 -22.033 -50.154 1.00 53.03 75 TYR A C 1
ATOM 602 O O . TYR A 1 75 ? 36.471 -21.447 -51.222 1.00 53.03 75 TYR A O 1
ATOM 610 N N . GLY A 1 76 ? 37.526 -21.639 -49.252 1.00 53.91 76 GLY A N 1
ATOM 611 C CA . GLY A 1 76 ? 38.222 -20.341 -49.246 1.00 53.91 76 GLY A CA 1
ATOM 612 C C . GLY A 1 76 ? 38.714 -19.809 -50.598 1.00 53.91 76 GLY A C 1
ATOM 613 O O . GLY A 1 76 ? 38.409 -18.670 -50.940 1.00 53.91 76 GLY A O 1
ATOM 614 N N . GLU A 1 77 ? 39.414 -20.616 -51.400 1.00 53.25 77 GLU A N 1
ATOM 615 C CA . GLU A 1 77 ? 39.924 -20.185 -52.716 1.00 53.25 77 GLU A CA 1
ATOM 616 C C . GLU A 1 77 ? 38.951 -20.444 -53.889 1.00 53.25 77 GLU A C 1
ATOM 618 O O . GLU A 1 77 ? 39.080 -19.839 -54.956 1.00 53.25 77 GLU A O 1
ATOM 623 N N . GLU A 1 78 ? 37.942 -21.305 -53.713 1.00 52.09 78 GLU A N 1
ATOM 624 C CA . GLU A 1 78 ? 36.928 -21.631 -54.736 1.00 52.09 78 GLU A CA 1
ATOM 625 C C . GLU A 1 78 ? 35.666 -20.759 -54.644 1.00 52.09 78 GLU A C 1
ATOM 627 O O . GLU A 1 78 ? 34.910 -20.641 -55.611 1.00 52.09 78 GLU A O 1
ATOM 632 N N . LEU A 1 79 ? 35.465 -20.085 -53.511 1.00 49.22 79 LEU A N 1
ATOM 633 C CA . LEU A 1 79 ? 34.341 -19.188 -53.229 1.00 49.22 79 LEU A CA 1
ATOM 634 C C . LEU A 1 79 ? 34.212 -18.037 -54.235 1.00 49.22 79 LEU A C 1
ATOM 636 O O . LEU A 1 79 ? 33.102 -17.580 -54.501 1.00 49.22 79 LEU A O 1
ATOM 640 N N . VAL A 1 80 ? 35.334 -17.594 -54.809 1.00 50.19 80 VAL A N 1
ATOM 641 C CA . VAL A 1 80 ? 35.392 -16.517 -55.815 1.00 50.19 80 VAL A CA 1
ATOM 642 C C . VAL A 1 80 ? 35.059 -17.036 -57.223 1.00 50.19 80 VAL A C 1
ATOM 644 O O . VAL A 1 80 ? 34.684 -16.260 -58.097 1.00 50.19 80 VAL A O 1
ATOM 647 N N . LYS A 1 81 ? 35.153 -18.353 -57.458 1.00 50.91 81 LYS A N 1
ATOM 648 C CA . LYS A 1 81 ? 34.929 -18.979 -58.775 1.00 50.91 81 LYS A CA 1
ATOM 649 C C . LYS A 1 81 ? 33.480 -19.423 -59.002 1.00 50.91 81 LYS A C 1
ATOM 651 O O . LYS A 1 81 ? 33.108 -19.693 -60.141 1.00 50.91 81 LYS A O 1
ATOM 656 N N . SER A 1 82 ? 32.661 -19.498 -57.951 1.00 51.47 82 SER A N 1
ATOM 657 C CA . SER A 1 82 ? 31.276 -19.977 -58.016 1.00 51.47 82 SER A CA 1
ATOM 658 C C . SER A 1 82 ? 30.294 -18.930 -57.494 1.00 51.47 82 SER A C 1
ATOM 660 O O . SER A 1 82 ? 30.176 -18.717 -56.286 1.00 51.47 82 SER A O 1
ATOM 662 N N . ALA A 1 83 ? 29.527 -18.331 -58.411 1.00 50.75 83 ALA A N 1
ATOM 663 C CA . ALA A 1 83 ? 28.486 -17.348 -58.097 1.00 50.75 83 ALA A CA 1
ATOM 664 C C . ALA A 1 83 ? 27.457 -17.875 -57.079 1.00 50.75 83 ALA A C 1
ATOM 666 O O . ALA A 1 83 ? 26.969 -17.121 -56.241 1.00 50.75 83 ALA A O 1
ATOM 667 N N . THR A 1 84 ? 27.167 -19.179 -57.100 1.00 46.59 84 THR A N 1
ATOM 668 C CA . THR A 1 84 ? 26.232 -19.833 -56.174 1.00 46.59 84 THR A CA 1
ATOM 669 C C . THR A 1 84 ? 26.759 -19.847 -54.737 1.00 46.59 84 THR A C 1
ATOM 671 O O . THR A 1 84 ? 25.989 -19.677 -53.796 1.00 46.59 84 THR A O 1
ATOM 674 N N . MET A 1 85 ? 28.072 -19.999 -54.548 1.00 47.62 85 MET A N 1
ATOM 675 C CA . MET A 1 85 ? 28.700 -20.015 -53.221 1.00 47.62 85 MET A CA 1
ATOM 676 C C . MET A 1 85 ? 28.877 -18.604 -52.660 1.00 47.62 85 MET A C 1
ATOM 678 O O . MET A 1 85 ? 28.633 -18.382 -51.473 1.00 47.62 85 MET A O 1
ATOM 682 N N . THR A 1 86 ? 29.206 -17.629 -53.514 1.00 53.41 86 THR A N 1
ATOM 683 C CA . THR A 1 86 ? 29.186 -16.207 -53.143 1.00 53.41 86 THR A CA 1
ATOM 684 C C . THR A 1 86 ? 27.769 -15.757 -52.766 1.00 53.41 86 THR A C 1
ATOM 686 O O . THR A 1 86 ? 27.588 -15.063 -51.767 1.00 53.41 86 THR A O 1
ATOM 689 N N . PHE A 1 87 ? 26.751 -16.213 -53.507 1.00 52.34 87 PHE A N 1
ATOM 690 C CA . PHE A 1 87 ? 25.340 -15.982 -53.187 1.00 52.34 87 PHE A CA 1
ATOM 691 C C . PHE A 1 87 ? 24.943 -16.616 -51.848 1.00 52.34 87 PHE A C 1
ATOM 693 O O . PHE A 1 87 ? 24.303 -15.954 -51.038 1.00 52.34 87 PHE A O 1
ATOM 700 N N . LEU A 1 88 ? 25.364 -17.853 -51.558 1.00 50.81 88 LEU A N 1
ATOM 701 C CA . LEU A 1 88 ? 25.090 -18.505 -50.272 1.00 50.81 88 LEU A CA 1
ATOM 702 C C . LEU A 1 88 ? 25.741 -17.762 -49.093 1.00 50.81 88 LEU A C 1
ATOM 704 O O . LEU A 1 88 ? 25.062 -17.489 -48.103 1.00 50.81 88 LEU A O 1
ATOM 708 N N . ALA A 1 89 ? 27.005 -17.346 -49.211 1.00 54.28 89 ALA A N 1
ATOM 709 C CA . ALA A 1 89 ? 27.677 -16.538 -48.189 1.00 54.28 89 ALA A CA 1
ATOM 710 C C . ALA A 1 89 ? 27.015 -15.155 -47.997 1.00 54.28 89 ALA A C 1
ATOM 712 O O . ALA A 1 89 ? 26.812 -14.709 -46.862 1.00 54.28 89 ALA A O 1
ATOM 713 N N . GLY A 1 90 ? 26.612 -14.501 -49.093 1.00 57.09 90 GLY A N 1
ATOM 714 C CA . GLY A 1 90 ? 25.854 -13.245 -49.071 1.00 57.09 90 GLY A CA 1
ATOM 715 C C . GLY A 1 90 ? 24.458 -13.403 -48.458 1.00 57.09 90 GLY A C 1
ATOM 716 O O . GLY A 1 90 ? 24.018 -12.575 -47.666 1.00 57.09 90 GLY A O 1
ATOM 717 N N . SER A 1 91 ? 23.776 -14.511 -48.749 1.00 56.44 91 SER A N 1
ATOM 718 C CA . SER A 1 91 ? 22.451 -14.806 -48.203 1.00 56.44 91 SER A CA 1
ATOM 719 C C . SER A 1 91 ? 22.506 -15.070 -46.693 1.00 56.44 91 SER A C 1
ATOM 721 O O . SER A 1 91 ? 21.736 -14.468 -45.950 1.00 56.44 91 SER A O 1
ATOM 723 N N . ALA A 1 92 ? 23.480 -15.843 -46.201 1.00 55.81 92 ALA A N 1
ATOM 724 C CA . ALA A 1 92 ? 23.662 -16.092 -44.769 1.00 55.81 92 ALA A CA 1
ATOM 725 C C . ALA A 1 92 ? 23.981 -14.808 -43.980 1.00 55.81 92 ALA A C 1
ATOM 727 O O . ALA A 1 92 ? 23.411 -14.570 -42.914 1.00 55.81 92 ALA A O 1
ATOM 728 N N . THR A 1 93 ? 24.839 -13.940 -44.525 1.00 56.84 93 THR A N 1
ATOM 729 C CA . THR A 1 93 ? 25.143 -12.630 -43.922 1.00 56.84 93 THR A CA 1
ATOM 730 C C . THR A 1 93 ? 23.948 -11.674 -43.974 1.00 56.84 93 THR A C 1
ATOM 732 O O . THR A 1 93 ? 23.699 -10.970 -42.996 1.00 56.84 93 THR A O 1
ATOM 735 N N . SER A 1 94 ? 23.152 -11.697 -45.048 1.00 57.44 94 SER A N 1
ATOM 736 C CA . SER A 1 94 ? 21.922 -10.897 -45.158 1.00 57.44 94 SER A CA 1
ATOM 737 C C . SER A 1 94 ? 20.820 -11.342 -44.189 1.00 57.44 94 SER A C 1
ATOM 739 O O . SER A 1 94 ? 20.180 -10.494 -43.572 1.00 57.44 94 SER A O 1
ATOM 741 N N . VAL A 1 95 ? 20.642 -12.652 -43.978 1.00 57.38 95 VAL A N 1
ATOM 742 C CA . VAL A 1 95 ? 19.687 -13.199 -43.000 1.00 57.38 95 VAL A CA 1
ATOM 743 C C . VAL A 1 95 ? 20.124 -12.835 -41.584 1.00 57.38 95 VAL A C 1
ATOM 745 O O . VAL A 1 95 ? 19.301 -12.400 -40.782 1.00 57.38 95 VAL A O 1
ATOM 748 N N . PHE A 1 96 ? 21.420 -12.930 -41.282 1.00 56.56 96 PHE A N 1
ATOM 749 C CA . PHE A 1 96 ? 21.957 -12.506 -39.992 1.00 56.56 96 PHE A CA 1
ATOM 750 C C . PHE A 1 96 ? 21.740 -11.008 -39.736 1.00 56.56 96 PHE A C 1
ATOM 752 O O . PHE A 1 96 ? 21.256 -10.629 -38.668 1.00 56.56 96 PHE A O 1
ATOM 759 N N . ALA A 1 97 ? 22.025 -10.163 -40.730 1.00 55.59 97 ALA A N 1
ATOM 760 C CA . ALA A 1 97 ? 21.750 -8.734 -40.652 1.00 55.59 97 ALA A CA 1
ATOM 761 C C . ALA A 1 97 ? 20.251 -8.463 -40.454 1.00 55.59 97 ALA A C 1
ATOM 763 O O . ALA A 1 97 ? 19.895 -7.673 -39.588 1.00 55.59 97 ALA A O 1
ATOM 764 N N . ALA A 1 98 ? 19.368 -9.153 -41.182 1.00 57.62 98 ALA A N 1
ATOM 765 C CA . ALA A 1 98 ? 17.920 -9.005 -41.045 1.00 57.62 98 ALA A CA 1
ATOM 766 C C . ALA A 1 98 ? 17.413 -9.402 -39.648 1.00 57.62 98 ALA A C 1
ATOM 768 O O . ALA A 1 98 ? 16.574 -8.700 -39.092 1.00 57.62 98 ALA A O 1
ATOM 769 N N . VAL A 1 99 ? 17.943 -10.474 -39.048 1.00 59.66 99 VAL A N 1
ATOM 770 C CA . VAL A 1 99 ? 17.597 -10.882 -37.673 1.00 59.66 99 VAL A CA 1
ATOM 771 C C . VAL A 1 99 ? 18.094 -9.859 -36.653 1.00 59.66 99 VAL A C 1
ATOM 773 O O . VAL A 1 99 ? 17.356 -9.518 -35.732 1.00 59.66 99 VAL A O 1
ATOM 776 N N . ILE A 1 100 ? 19.304 -9.323 -36.834 1.00 56.91 100 ILE A N 1
ATOM 777 C CA . ILE A 1 100 ? 19.835 -8.222 -36.021 1.00 56.91 100 ILE A CA 1
ATOM 778 C C . ILE A 1 100 ? 18.948 -6.983 -36.151 1.00 56.91 100 ILE A C 1
ATOM 780 O O . ILE A 1 100 ? 18.549 -6.427 -35.134 1.00 56.91 100 ILE A O 1
ATOM 784 N N . PHE A 1 101 ? 18.602 -6.564 -37.369 1.00 57.53 101 PHE A N 1
ATOM 785 C CA . PHE A 1 101 ? 17.743 -5.403 -37.597 1.00 57.53 101 PHE A CA 1
ATOM 786 C C . PHE A 1 101 ? 16.354 -5.612 -37.009 1.00 57.53 101 PHE A C 1
ATOM 788 O O . PHE A 1 101 ? 15.898 -4.753 -36.276 1.00 57.53 101 PHE A O 1
ATOM 795 N N . TYR A 1 102 ? 15.711 -6.755 -37.239 1.00 58.81 102 TYR A N 1
ATOM 796 C CA . TYR A 1 102 ? 14.413 -7.067 -36.639 1.00 58.81 102 TYR A CA 1
ATOM 797 C C . TYR A 1 102 ? 14.476 -7.044 -35.106 1.00 58.81 102 TYR A C 1
ATOM 799 O O . TYR A 1 102 ? 13.616 -6.450 -34.457 1.00 58.81 102 TYR A O 1
ATOM 807 N N . TYR A 1 103 ? 15.522 -7.639 -34.528 1.00 58.28 103 TYR A N 1
ATOM 808 C CA . TYR A 1 103 ? 15.763 -7.626 -33.090 1.00 58.28 103 TYR A CA 1
ATOM 809 C C . TYR A 1 103 ? 15.941 -6.199 -32.566 1.00 58.28 103 TYR A C 1
ATOM 811 O O . TYR A 1 103 ? 15.247 -5.801 -31.637 1.00 58.28 103 TYR A O 1
ATOM 819 N N . PHE A 1 104 ? 16.838 -5.411 -33.164 1.00 53.28 104 PHE A N 1
ATOM 820 C CA . PHE A 1 104 ? 17.085 -4.036 -32.743 1.00 53.28 104 PHE A CA 1
ATOM 821 C C . PHE A 1 104 ? 15.867 -3.155 -32.972 1.00 53.28 104 PHE A C 1
ATOM 823 O O . PHE A 1 104 ? 15.524 -2.404 -32.078 1.00 53.28 104 PHE A O 1
ATOM 830 N N . THR A 1 105 ? 15.174 -3.255 -34.102 1.00 56.97 105 THR A N 1
ATOM 831 C CA . THR A 1 105 ? 13.960 -2.478 -34.365 1.00 56.97 105 THR A CA 1
ATOM 832 C C . THR A 1 105 ? 12.891 -2.788 -33.322 1.00 56.97 105 THR A C 1
ATOM 834 O O . THR A 1 105 ? 12.402 -1.859 -32.692 1.00 56.97 105 THR A O 1
ATOM 837 N N . ASN A 1 106 ? 12.595 -4.060 -33.046 1.00 54.72 106 ASN A N 1
ATOM 838 C CA . ASN A 1 106 ? 11.576 -4.403 -32.052 1.00 54.72 106 ASN A CA 1
ATOM 839 C C . ASN A 1 106 ? 12.005 -4.063 -30.623 1.00 54.72 106 ASN A C 1
ATOM 841 O O . ASN A 1 106 ? 11.228 -3.472 -29.881 1.00 54.72 106 ASN A O 1
ATOM 845 N N . HIS A 1 107 ? 13.247 -4.361 -30.234 1.00 59.53 107 HIS A N 1
ATOM 846 C CA . HIS A 1 107 ? 13.709 -4.059 -28.880 1.00 59.53 107 HIS A CA 1
ATOM 847 C C . HIS A 1 107 ? 13.960 -2.570 -28.648 1.00 59.53 107 HIS A C 1
ATOM 849 O O . HIS A 1 107 ? 13.726 -2.104 -27.541 1.00 59.53 107 HIS A O 1
ATOM 855 N N . ILE A 1 108 ? 14.380 -1.798 -29.653 1.00 60.12 108 ILE A N 1
ATOM 856 C CA . ILE A 1 108 ? 14.468 -0.333 -29.552 1.00 60.12 108 ILE A CA 1
ATOM 857 C C . ILE A 1 108 ? 13.064 0.255 -29.447 1.00 60.12 108 ILE A C 1
ATOM 859 O O . ILE A 1 108 ? 12.859 1.147 -28.631 1.00 60.12 108 ILE A O 1
ATOM 863 N N . THR A 1 109 ? 12.090 -0.245 -30.213 1.00 60.97 109 THR A N 1
ATOM 864 C CA . THR A 1 109 ? 10.692 0.179 -30.069 1.00 60.97 109 THR A CA 1
ATOM 865 C C . THR A 1 109 ? 10.161 -0.141 -28.672 1.00 60.97 109 THR A C 1
ATOM 867 O O . THR A 1 109 ? 9.605 0.748 -28.035 1.00 60.97 109 THR A O 1
ATOM 870 N N . ASP A 1 110 ? 10.411 -1.339 -28.139 1.00 64.75 110 ASP A N 1
ATOM 871 C CA . ASP A 1 110 ? 10.016 -1.706 -26.772 1.00 64.75 110 ASP A CA 1
ATOM 872 C C . ASP A 1 110 ? 10.713 -0.851 -25.703 1.00 64.75 110 ASP A C 1
ATOM 874 O O . ASP A 1 110 ? 10.067 -0.389 -24.761 1.00 64.75 110 ASP A O 1
ATOM 878 N N . ILE A 1 111 ? 12.017 -0.593 -25.849 1.00 64.62 111 ILE A N 1
ATOM 879 C CA . ILE A 1 111 ? 12.790 0.262 -24.936 1.00 64.62 111 ILE A CA 1
ATOM 880 C C . ILE A 1 111 ? 12.288 1.709 -24.997 1.00 64.62 111 ILE A C 1
ATOM 882 O O . ILE A 1 111 ? 12.127 2.340 -23.954 1.00 64.62 111 ILE A O 1
ATOM 886 N N . ASN A 1 112 ? 12.003 2.234 -26.190 1.00 69.94 112 ASN A N 1
ATOM 887 C CA . ASN A 1 112 ? 11.484 3.588 -26.370 1.00 69.94 112 ASN A CA 1
ATOM 888 C C . ASN A 1 112 ? 10.067 3.724 -25.812 1.00 69.94 112 ASN A C 1
ATOM 890 O O . ASN A 1 112 ? 9.786 4.707 -25.131 1.00 69.94 112 ASN A O 1
ATOM 894 N N . ASN A 1 113 ? 9.201 2.732 -26.033 1.00 76.62 113 ASN A N 1
ATOM 895 C CA . ASN A 1 113 ? 7.850 2.705 -25.469 1.00 76.62 113 ASN A CA 1
ATOM 896 C C . ASN A 1 113 ? 7.897 2.661 -23.940 1.00 76.62 113 ASN A C 1
ATOM 898 O O . ASN A 1 113 ? 7.199 3.423 -23.278 1.00 76.62 113 ASN A O 1
ATOM 902 N N . ARG A 1 114 ? 8.772 1.826 -23.371 1.00 78.44 114 ARG A N 1
ATOM 903 C CA . ARG A 1 114 ? 8.985 1.743 -21.923 1.00 78.44 114 ARG A CA 1
ATOM 904 C C . ARG A 1 114 ? 9.511 3.050 -21.344 1.00 78.44 114 ARG A C 1
ATOM 906 O O . ARG A 1 114 ? 8.957 3.554 -20.373 1.00 78.44 114 ARG A O 1
ATOM 913 N N . LYS A 1 115 ? 10.562 3.611 -21.944 1.00 78.50 115 LYS A N 1
ATOM 914 C CA . LYS A 1 115 ? 11.134 4.890 -21.519 1.00 78.50 115 LYS A CA 1
ATOM 915 C C . LYS A 1 115 ? 10.091 6.003 -21.598 1.00 78.50 115 LYS A C 1
ATOM 917 O O . LYS A 1 115 ? 9.934 6.744 -20.637 1.00 78.50 115 LYS A O 1
ATOM 922 N N . SER A 1 116 ? 9.340 6.073 -22.695 1.00 81.38 116 SER A N 1
ATOM 923 C CA . SER A 1 116 ? 8.266 7.050 -22.873 1.00 81.38 116 SER A CA 1
ATOM 924 C C . SER A 1 116 ? 7.157 6.880 -21.834 1.00 81.38 116 SER A C 1
ATOM 926 O O . SER A 1 116 ? 6.693 7.879 -21.291 1.00 81.38 116 SER A O 1
ATOM 928 N N . ALA A 1 117 ? 6.760 5.644 -21.519 1.00 86.25 117 ALA A N 1
ATOM 929 C CA . ALA A 1 117 ? 5.760 5.366 -20.493 1.00 86.25 117 ALA A CA 1
ATOM 930 C C . ALA A 1 117 ? 6.250 5.787 -19.097 1.00 86.25 117 ALA A C 1
ATOM 932 O O . ALA A 1 117 ? 5.505 6.407 -18.340 1.00 86.25 117 ALA A O 1
ATOM 933 N N . TYR A 1 118 ? 7.510 5.504 -18.763 1.00 90.12 118 TYR A N 1
ATOM 934 C CA . TYR A 1 118 ? 8.099 5.941 -17.501 1.00 90.12 118 TYR A CA 1
ATOM 935 C C . TYR A 1 118 ? 8.250 7.458 -17.414 1.00 90.12 118 TYR A C 1
ATOM 937 O O . TYR A 1 118 ? 7.881 8.025 -16.394 1.00 90.12 118 TYR A O 1
ATOM 945 N N . GLU A 1 119 ? 8.724 8.131 -18.463 1.00 88.69 119 GLU A N 1
ATOM 946 C CA . GLU A 1 119 ? 8.816 9.596 -18.487 1.00 88.69 119 GLU A CA 1
ATOM 947 C C . GLU A 1 119 ? 7.435 10.251 -18.337 1.00 88.69 119 GLU A C 1
ATOM 949 O O . GLU A 1 119 ? 7.292 11.205 -17.574 1.00 88.69 119 GLU A O 1
ATOM 954 N N . ALA A 1 120 ? 6.404 9.715 -19.000 1.00 87.81 120 ALA A N 1
ATOM 955 C CA . ALA A 1 120 ? 5.042 10.240 -18.917 1.00 87.81 120 ALA A CA 1
ATOM 956 C C . ALA A 1 120 ? 4.434 10.118 -17.510 1.00 87.81 120 ALA A C 1
ATOM 958 O O . ALA A 1 120 ? 3.695 11.004 -17.083 1.00 87.81 120 ALA A O 1
ATOM 959 N N . HIS A 1 121 ? 4.755 9.040 -16.789 1.00 92.69 121 HIS A N 1
ATOM 960 C CA . HIS A 1 121 ? 4.117 8.698 -15.515 1.00 92.69 121 HIS A CA 1
ATOM 961 C C . HIS A 1 121 ? 5.051 8.796 -14.302 1.00 92.69 121 HIS A C 1
ATOM 963 O O . HIS A 1 121 ? 4.662 8.407 -13.204 1.00 92.69 121 HIS A O 1
ATOM 969 N N . TYR A 1 122 ? 6.268 9.325 -14.451 1.00 91.44 122 TYR A N 1
ATOM 970 C CA . TYR A 1 122 ? 7.288 9.320 -13.396 1.00 91.44 122 TYR A CA 1
ATOM 971 C C . TYR A 1 122 ? 6.799 9.947 -12.080 1.00 91.44 122 TYR A C 1
ATOM 973 O O . TYR A 1 122 ? 6.822 9.299 -11.034 1.00 91.44 122 TYR A O 1
ATOM 981 N N . TYR A 1 123 ? 6.274 11.175 -12.128 1.00 92.12 123 TYR A N 1
ATOM 982 C CA . TYR A 1 123 ? 5.751 11.849 -10.934 1.00 92.12 123 TYR A CA 1
ATOM 983 C C . TYR A 1 123 ? 4.506 11.174 -10.366 1.00 92.12 123 TYR A C 1
ATOM 985 O O . TYR A 1 123 ? 4.280 11.202 -9.158 1.00 92.12 123 TYR A O 1
ATOM 993 N N . GLU A 1 124 ? 3.701 10.545 -11.218 1.00 93.06 124 GLU A N 1
ATOM 994 C CA . GLU A 1 124 ? 2.518 9.812 -10.782 1.00 93.06 124 GLU A CA 1
ATOM 995 C C . GLU A 1 124 ? 2.916 8.533 -10.037 1.00 93.06 124 GLU A C 1
ATOM 997 O O . GLU A 1 124 ? 2.366 8.254 -8.974 1.00 93.06 124 GLU A O 1
ATOM 1002 N N . LEU A 1 125 ? 3.936 7.817 -10.525 1.00 92.44 125 LEU A N 1
ATOM 1003 C CA . LEU A 1 125 ? 4.549 6.671 -9.851 1.00 92.44 125 LEU A CA 1
ATOM 1004 C C . LEU A 1 125 ? 5.172 7.077 -8.502 1.00 92.44 125 LEU A C 1
ATOM 1006 O O . LEU A 1 125 ? 4.948 6.416 -7.484 1.00 92.44 125 LEU A O 1
ATOM 1010 N N . LEU A 1 126 ? 5.875 8.214 -8.449 1.00 91.69 126 LEU A N 1
ATOM 1011 C CA . LEU A 1 126 ? 6.392 8.761 -7.189 1.00 91.69 126 LEU A CA 1
ATOM 1012 C C . LEU A 1 126 ? 5.251 9.101 -6.222 1.00 91.69 126 LEU A C 1
ATOM 1014 O O . LEU A 1 126 ? 5.310 8.762 -5.034 1.00 91.69 126 LEU A O 1
ATOM 1018 N N . ARG A 1 127 ? 4.176 9.708 -6.729 1.00 91.00 127 ARG A N 1
ATOM 1019 C CA . ARG A 1 127 ? 3.006 10.079 -5.935 1.00 91.00 127 ARG A CA 1
ATOM 1020 C C . ARG A 1 127 ? 2.317 8.861 -5.329 1.00 91.00 127 ARG A C 1
ATOM 1022 O O . ARG A 1 127 ? 2.076 8.860 -4.125 1.00 91.00 127 ARG A O 1
ATOM 1029 N N . ILE A 1 128 ? 2.045 7.814 -6.108 1.00 91.88 128 ILE A N 1
ATOM 1030 C CA . ILE A 1 128 ? 1.392 6.595 -5.594 1.00 91.88 128 ILE A CA 1
ATOM 1031 C C . ILE A 1 128 ? 2.287 5.794 -4.640 1.00 91.88 128 ILE A C 1
ATOM 1033 O O . ILE A 1 128 ? 1.761 5.042 -3.816 1.00 91.88 128 ILE A O 1
ATOM 1037 N N . SER A 1 129 ? 3.612 5.972 -4.719 1.00 90.44 129 SER A N 1
ATOM 1038 C CA . SER A 1 129 ? 4.578 5.386 -3.782 1.00 90.44 129 SER A CA 1
ATOM 1039 C C . SER A 1 129 ? 4.656 6.130 -2.441 1.00 90.44 129 SER A C 1
ATOM 1041 O O . SER A 1 129 ? 5.315 5.651 -1.520 1.00 90.44 129 SER A O 1
ATOM 1043 N N . SER A 1 130 ? 3.998 7.287 -2.310 1.00 88.56 130 SER A N 1
ATOM 1044 C CA . SER A 1 130 ? 4.009 8.110 -1.094 1.00 88.56 130 SER A CA 1
ATOM 1045 C C . SER A 1 130 ? 2.954 7.644 -0.082 1.00 88.56 130 SER A C 1
ATOM 1047 O O . SER A 1 130 ? 1.853 7.295 -0.508 1.00 88.56 130 SER A O 1
ATOM 1049 N N . PRO A 1 131 ? 3.231 7.680 1.238 1.00 89.19 131 PRO A N 1
ATOM 1050 C CA . PRO A 1 131 ? 2.303 7.194 2.264 1.00 89.19 131 PRO A CA 1
ATOM 1051 C C . PRO A 1 131 ? 0.997 7.994 2.313 1.00 89.19 131 PRO A C 1
ATOM 1053 O O . PRO A 1 131 ? 0.969 9.192 2.018 1.00 89.19 131 PRO A O 1
ATOM 1056 N N . CYS A 1 132 ? -0.090 7.336 2.728 1.00 88.06 132 CYS A N 1
ATOM 1057 C CA . CYS A 1 132 ? -1.339 8.004 3.102 1.00 88.06 132 CYS A CA 1
ATOM 1058 C C . CYS A 1 132 ? -1.388 8.358 4.601 1.00 88.06 132 CYS A C 1
ATOM 1060 O O . CYS A 1 132 ? -0.470 8.042 5.355 1.00 88.06 132 CYS A O 1
ATOM 1062 N N . GLY A 1 133 ? -2.460 9.024 5.048 1.00 86.31 133 GLY A N 1
ATOM 1063 C CA . GLY A 1 133 ? -2.584 9.519 6.425 1.00 86.31 133 GLY A CA 1
ATOM 1064 C C . GLY A 1 133 ? -2.476 8.426 7.496 1.00 86.31 133 GLY A C 1
ATOM 1065 O O . GLY A 1 133 ? -1.752 8.607 8.475 1.00 86.31 133 GLY A O 1
ATOM 1066 N N . ILE A 1 134 ? -3.136 7.279 7.300 1.00 88.00 134 ILE A N 1
ATOM 1067 C CA . ILE A 1 134 ? -3.056 6.148 8.237 1.00 88.00 134 ILE A 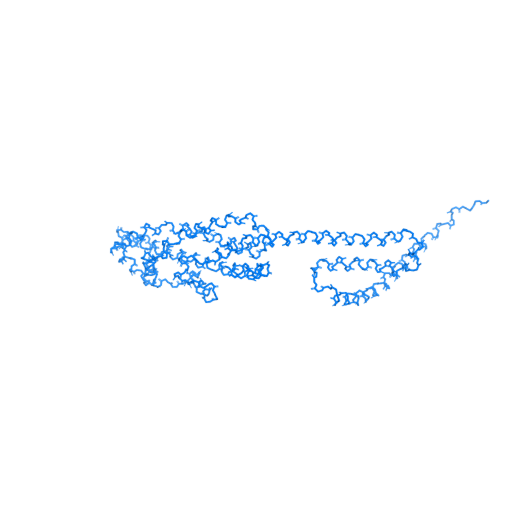CA 1
ATOM 1068 C C . ILE A 1 134 ? -1.660 5.508 8.246 1.00 88.00 134 ILE A C 1
ATOM 1070 O O . ILE A 1 134 ? -1.134 5.213 9.315 1.00 88.00 134 ILE A O 1
ATOM 1074 N N . GLU A 1 135 ? -1.001 5.370 7.095 1.00 90.56 135 GLU A N 1
ATOM 1075 C CA . GLU A 1 135 ? 0.373 4.850 7.043 1.00 90.56 135 GLU A CA 1
ATOM 1076 C C . GLU A 1 135 ? 1.357 5.799 7.726 1.00 90.56 135 GLU A C 1
ATOM 1078 O O . GLU A 1 135 ? 2.171 5.375 8.542 1.00 90.56 135 GLU A O 1
ATOM 1083 N N . ALA A 1 136 ? 1.237 7.099 7.462 1.00 88.56 136 ALA A N 1
ATOM 1084 C CA . ALA A 1 136 ? 2.076 8.118 8.073 1.00 88.56 136 ALA A CA 1
ATOM 1085 C C . ALA A 1 136 ? 1.940 8.160 9.601 1.00 88.56 136 ALA A C 1
ATOM 1087 O O . ALA A 1 136 ? 2.929 8.364 10.303 1.00 88.56 136 ALA A O 1
ATOM 1088 N N . GLN A 1 137 ? 0.729 7.954 10.124 1.00 87.44 137 GLN A N 1
ATOM 1089 C CA . GLN A 1 137 ? 0.472 7.948 11.563 1.00 87.44 137 GLN A CA 1
ATOM 1090 C C . GLN A 1 137 ? 1.075 6.721 12.261 1.00 87.44 137 GLN A C 1
ATOM 1092 O O . GLN A 1 137 ? 1.585 6.842 13.375 1.00 87.44 137 GLN A O 1
ATOM 1097 N N . PHE A 1 138 ? 1.016 5.549 11.626 1.00 88.62 138 PHE A N 1
ATOM 1098 C CA . PHE A 1 138 ? 1.444 4.294 12.246 1.00 88.62 138 PHE A CA 1
ATOM 1099 C C . PHE A 1 138 ? 2.893 3.927 11.938 1.00 88.62 138 PHE A C 1
ATOM 1101 O O . PHE A 1 138 ? 3.610 3.470 12.829 1.00 88.62 138 PHE A O 1
ATOM 1108 N N . PHE A 1 139 ? 3.352 4.151 10.714 1.00 90.75 139 PHE A N 1
ATOM 1109 C CA . PHE A 1 139 ? 4.657 3.697 10.229 1.00 90.75 139 PHE A CA 1
ATOM 1110 C C . PHE A 1 139 ? 5.609 4.858 9.945 1.00 90.75 139 PHE A C 1
ATOM 1112 O O . PHE A 1 139 ? 6.814 4.705 10.107 1.00 90.75 139 PHE A O 1
ATOM 1119 N N . GLY A 1 140 ? 5.070 6.042 9.653 1.00 86.38 140 GLY A N 1
ATOM 1120 C CA . GLY A 1 140 ? 5.841 7.247 9.370 1.00 86.38 140 GLY A CA 1
ATOM 1121 C C . GLY A 1 140 ? 5.864 7.594 7.884 1.00 86.38 140 GLY A C 1
ATOM 1122 O O . GLY A 1 140 ? 5.318 6.895 7.039 1.00 86.38 140 GLY A O 1
ATOM 1123 N N . TRP A 1 141 ? 6.493 8.726 7.566 1.00 85.62 141 TRP A N 1
ATOM 1124 C CA . TRP A 1 141 ? 6.544 9.259 6.198 1.00 85.62 141 TRP A CA 1
ATOM 1125 C C . TRP A 1 141 ? 7.681 8.683 5.349 1.00 85.62 141 TRP A C 1
ATOM 1127 O O . TRP A 1 141 ? 7.697 8.847 4.130 1.00 85.62 141 TRP A O 1
ATOM 1137 N N . LYS A 1 142 ? 8.673 8.064 5.991 1.00 81.31 142 LYS A N 1
ATOM 1138 C CA . LYS A 1 142 ? 9.885 7.580 5.332 1.00 81.31 142 LYS A CA 1
ATOM 1139 C C . LYS A 1 142 ? 9.666 6.122 4.952 1.00 81.31 142 LYS A C 1
ATOM 1141 O O . LYS A 1 142 ? 9.587 5.283 5.820 1.00 81.31 142 LYS A O 1
ATOM 1146 N N . HIS A 1 143 ? 9.546 5.801 3.670 1.00 81.62 143 HIS A N 1
ATOM 1147 C CA . HIS A 1 143 ? 9.440 4.412 3.202 1.00 81.62 143 HIS A CA 1
ATOM 1148 C C . HIS A 1 143 ? 10.821 3.734 3.170 1.00 81.62 143 HIS A C 1
ATOM 1150 O O . HIS A 1 143 ? 11.346 3.428 2.103 1.00 81.62 143 HIS A O 1
ATOM 1156 N N . ASP A 1 144 ? 11.425 3.568 4.349 1.00 85.62 144 ASP A N 1
ATOM 1157 C CA . ASP A 1 144 ? 12.750 2.978 4.573 1.00 85.62 144 ASP A CA 1
ATOM 1158 C C . ASP A 1 144 ? 12.677 1.575 5.212 1.00 85.62 144 ASP A C 1
ATOM 1160 O O . ASP A 1 144 ? 11.598 1.022 5.437 1.00 85.62 144 ASP A O 1
ATOM 1164 N N . GLU A 1 145 ? 13.837 0.960 5.474 1.00 85.81 145 GLU A N 1
ATOM 1165 C CA . GLU A 1 145 ? 13.912 -0.387 6.061 1.00 85.81 145 GLU A CA 1
ATOM 1166 C C . GLU A 1 145 ? 13.294 -0.458 7.462 1.00 85.81 145 GLU A C 1
ATOM 1168 O O . GLU A 1 145 ? 12.571 -1.410 7.752 1.00 85.81 145 GLU A O 1
ATOM 1173 N N . ASN A 1 146 ? 13.476 0.577 8.287 1.00 88.75 146 ASN A N 1
ATOM 1174 C CA . ASN A 1 146 ? 12.865 0.653 9.619 1.00 88.75 146 ASN A CA 1
ATOM 1175 C C . ASN A 1 146 ? 11.333 0.633 9.531 1.00 88.75 146 ASN A C 1
ATOM 1177 O O . ASN A 1 146 ? 10.646 -0.052 10.289 1.00 88.75 146 ASN A O 1
ATOM 1181 N N . THR A 1 147 ? 10.785 1.369 8.568 1.00 90.31 147 THR A N 1
ATOM 1182 C CA . THR A 1 147 ? 9.343 1.411 8.308 1.00 90.31 147 THR A CA 1
ATOM 1183 C C . THR A 1 147 ? 8.845 0.066 7.786 1.00 90.31 147 THR A C 1
ATOM 1185 O O . THR A 1 147 ? 7.775 -0.391 8.193 1.00 90.31 147 THR A O 1
ATOM 1188 N N . ALA A 1 148 ? 9.639 -0.624 6.959 1.00 92.12 148 ALA A N 1
ATOM 1189 C CA . ALA A 1 148 ? 9.328 -1.978 6.511 1.00 92.12 148 ALA A CA 1
ATOM 1190 C C . ALA A 1 148 ? 9.260 -2.973 7.681 1.00 92.12 148 ALA A C 1
ATOM 1192 O O . ALA A 1 148 ? 8.341 -3.787 7.739 1.00 92.12 148 ALA A O 1
ATOM 1193 N N . GLU A 1 149 ? 10.215 -2.929 8.611 1.00 91.50 149 GLU A N 1
ATOM 1194 C CA . GLU A 1 149 ? 10.224 -3.802 9.791 1.00 91.50 149 GLU A CA 1
ATOM 1195 C C . GLU A 1 149 ? 8.992 -3.570 10.663 1.00 91.50 149 GLU A C 1
ATOM 1197 O O . GLU A 1 149 ? 8.261 -4.516 10.964 1.00 91.50 149 GLU A O 1
ATOM 1202 N N . LYS A 1 150 ? 8.675 -2.304 10.947 1.00 91.12 150 LYS A N 1
ATOM 1203 C CA . LYS A 1 150 ? 7.477 -1.946 11.710 1.00 91.12 150 LYS A CA 1
ATOM 1204 C C . LYS A 1 150 ? 6.190 -2.401 11.016 1.00 91.12 150 LYS A C 1
ATOM 1206 O O . LYS A 1 150 ? 5.298 -2.947 11.658 1.00 91.12 150 LYS A O 1
ATOM 1211 N N . ALA A 1 151 ? 6.078 -2.226 9.700 1.00 92.81 151 ALA A N 1
ATOM 1212 C CA . ALA A 1 151 ? 4.911 -2.687 8.949 1.00 92.81 151 ALA A CA 1
ATOM 1213 C C . ALA A 1 151 ? 4.778 -4.225 8.965 1.00 92.81 151 ALA A C 1
ATOM 1215 O O . ALA A 1 151 ? 3.667 -4.749 9.081 1.00 92.81 151 ALA A O 1
ATOM 1216 N N . LYS A 1 152 ? 5.890 -4.974 8.923 1.00 93.56 152 LYS A N 1
ATOM 1217 C CA . LYS A 1 152 ? 5.868 -6.447 9.024 1.00 93.56 152 LYS A CA 1
ATOM 1218 C C . LYS A 1 152 ? 5.289 -6.929 10.351 1.00 93.56 152 LYS A C 1
ATOM 1220 O O . LYS A 1 152 ? 4.502 -7.874 10.346 1.00 93.56 152 LYS A O 1
ATOM 1225 N N . GLU A 1 153 ? 5.616 -6.273 11.463 1.00 90.69 153 GLU A N 1
ATOM 1226 C CA . GLU A 1 153 ? 5.038 -6.603 12.774 1.00 90.69 153 GLU A CA 1
ATOM 1227 C C . GLU A 1 153 ? 3.511 -6.463 12.771 1.00 90.69 153 GLU A C 1
ATOM 1229 O O . GLU A 1 153 ? 2.797 -7.298 13.324 1.00 90.69 153 GLU A O 1
ATOM 1234 N N . TYR A 1 154 ? 2.992 -5.440 12.088 1.00 90.88 154 TYR A N 1
ATOM 1235 C CA . TYR A 1 154 ? 1.558 -5.162 12.007 1.00 90.88 154 TYR A CA 1
ATOM 1236 C C . TYR A 1 154 ? 0.813 -6.093 11.042 1.00 90.88 154 TYR A C 1
ATOM 1238 O O . TYR A 1 154 ? -0.402 -6.244 11.168 1.00 90.88 154 TYR A O 1
ATOM 1246 N N . CYS A 1 155 ? 1.529 -6.749 10.126 1.00 88.44 155 CYS A N 1
ATOM 1247 C CA . CYS A 1 155 ? 0.993 -7.815 9.282 1.00 88.44 155 CYS A CA 1
ATOM 1248 C C . CYS A 1 155 ? 0.937 -9.174 10.003 1.00 88.44 155 CYS A C 1
ATOM 1250 O O . CYS A 1 155 ? 0.310 -10.104 9.494 1.00 88.44 155 CYS A O 1
ATOM 1252 N N . ASN A 1 156 ? 1.585 -9.319 11.167 1.00 86.75 156 ASN A N 1
ATOM 1253 C CA . ASN A 1 156 ? 1.588 -10.573 11.910 1.00 86.75 156 ASN A CA 1
ATOM 1254 C C . ASN A 1 156 ? 0.224 -10.805 12.600 1.00 86.75 156 ASN A C 1
ATOM 1256 O O . ASN A 1 156 ? -0.174 -9.997 13.445 1.00 86.75 156 ASN A O 1
ATOM 1260 N N . PRO A 1 157 ? -0.481 -11.920 12.320 1.00 79.12 157 PRO A N 1
ATOM 1261 C CA . PRO A 1 157 ? -1.748 -12.238 12.981 1.00 79.12 157 PRO A CA 1
ATOM 1262 C C . PRO A 1 157 ? -1.618 -12.453 14.496 1.00 79.12 157 PRO A C 1
ATOM 1264 O O . PRO A 1 157 ? -2.610 -12.318 15.206 1.00 79.12 157 PRO A O 1
ATOM 1267 N N . SER A 1 158 ? -0.421 -12.763 15.007 1.00 79.75 158 SER A N 1
ATOM 1268 C CA . SER A 1 158 ? -0.163 -12.964 16.439 1.00 79.75 158 SER A CA 1
ATOM 1269 C C . SER A 1 158 ? 0.368 -11.715 17.153 1.00 79.75 158 SER A C 1
ATOM 1271 O O . SER A 1 158 ? 0.970 -11.836 18.222 1.00 79.75 158 SER A O 1
ATOM 1273 N N . ARG A 1 159 ? 0.235 -10.523 16.557 1.00 82.56 159 ARG A N 1
ATOM 1274 C CA . ARG A 1 159 ? 0.697 -9.275 17.181 1.00 82.56 159 ARG A CA 1
ATOM 1275 C C . ARG A 1 159 ? -0.075 -8.965 18.466 1.00 82.56 159 ARG A C 1
ATOM 1277 O O . ARG A 1 159 ? -1.255 -9.300 18.585 1.00 82.56 159 ARG A O 1
ATOM 1284 N N . SER A 1 160 ? 0.575 -8.264 19.396 1.00 81.44 160 SER A N 1
ATOM 1285 C CA . SER A 1 160 ? -0.135 -7.716 20.553 1.00 81.44 160 SER A CA 1
ATOM 1286 C C . SER A 1 160 ? -1.169 -6.678 20.102 1.00 81.44 160 SER A C 1
ATOM 1288 O O . SER A 1 160 ? -0.940 -5.925 19.154 1.00 81.44 160 SER A O 1
ATOM 1290 N N . LEU A 1 161 ? -2.310 -6.657 20.794 1.00 85.12 161 LEU A N 1
ATOM 1291 C CA . LEU A 1 161 ? -3.346 -5.629 20.654 1.00 85.12 161 LEU A CA 1
ATOM 1292 C C . LEU A 1 161 ? -3.366 -4.680 21.865 1.00 85.12 161 LEU A C 1
ATOM 1294 O O . LEU A 1 161 ? -4.339 -3.957 22.061 1.00 85.12 161 LEU A O 1
ATOM 1298 N N . ASP A 1 162 ? -2.311 -4.691 22.685 1.00 87.06 162 ASP A N 1
ATOM 1299 C CA . ASP A 1 162 ? -2.162 -3.746 23.791 1.00 87.06 162 ASP A CA 1
ATOM 1300 C C . ASP A 1 162 ? -2.111 -2.312 23.255 1.00 87.06 162 ASP A C 1
ATOM 1302 O O . ASP A 1 162 ? -1.400 -2.006 22.294 1.00 87.06 162 ASP A O 1
ATOM 1306 N N . GLY A 1 163 ? -2.878 -1.419 23.875 1.00 88.62 163 GLY A N 1
ATOM 1307 C CA . GLY A 1 163 ? -2.971 -0.027 23.447 1.00 88.62 163 GLY A CA 1
ATOM 1308 C C . GLY A 1 163 ? -3.816 0.191 22.187 1.00 88.62 163 GLY A C 1
ATOM 1309 O O . GLY A 1 163 ? -3.894 1.326 21.717 1.00 88.62 163 GLY A O 1
ATOM 1310 N N . LEU A 1 164 ? -4.448 -0.848 21.616 1.00 89.69 164 LEU A N 1
ATOM 1311 C CA . LEU A 1 164 ? -5.240 -0.730 20.383 1.00 89.69 164 LEU A CA 1
ATOM 1312 C C . LEU A 1 164 ? -6.388 0.272 20.544 1.00 89.69 164 LEU A C 1
ATOM 1314 O O . LEU A 1 164 ? -6.627 1.079 19.647 1.00 89.69 164 LEU A O 1
ATOM 1318 N N . SER A 1 165 ? -7.070 0.252 21.692 1.00 90.12 165 SER A N 1
ATOM 1319 C CA . SER A 1 165 ? -8.157 1.187 21.990 1.00 90.12 165 SER A CA 1
ATOM 1320 C C . SER A 1 165 ? -7.676 2.631 22.022 1.00 90.12 165 SER A C 1
ATOM 1322 O O . SER A 1 165 ? -8.277 3.492 21.383 1.00 90.12 165 SER A O 1
ATOM 1324 N N . GLU A 1 166 ? -6.560 2.903 22.700 1.00 90.62 166 GLU A N 1
ATOM 1325 C CA . GLU A 1 166 ? -5.959 4.237 22.700 1.00 90.62 166 GLU A CA 1
ATOM 1326 C C . GLU A 1 166 ? -5.516 4.676 21.303 1.00 90.62 166 GLU A C 1
ATOM 1328 O O . GLU A 1 166 ? -5.740 5.824 20.918 1.00 90.62 166 GLU A O 1
ATOM 1333 N N . GLN A 1 167 ? -4.905 3.780 20.526 1.00 89.62 167 GLN A N 1
ATOM 1334 C CA . GLN A 1 167 ? -4.486 4.070 19.155 1.00 89.62 167 GLN A CA 1
ATOM 1335 C C . GLN A 1 167 ? -5.682 4.390 18.257 1.00 89.62 167 GLN A C 1
ATOM 1337 O O . GLN A 1 167 ? -5.622 5.342 17.478 1.00 89.62 167 GLN A O 1
ATOM 1342 N N . TYR A 1 168 ? -6.770 3.633 18.392 1.00 89.62 168 TYR A N 1
ATOM 1343 C CA . TYR A 1 168 ? -8.007 3.852 17.654 1.00 89.62 168 TYR A CA 1
ATOM 1344 C C . TYR A 1 168 ? -8.648 5.194 18.014 1.00 89.62 168 TYR A C 1
ATOM 1346 O O . TYR A 1 168 ? -8.959 5.982 17.123 1.00 89.62 168 TYR A O 1
ATOM 1354 N N . ILE A 1 169 ? -8.758 5.514 19.308 1.00 88.88 169 ILE A N 1
ATOM 1355 C CA . ILE A 1 169 ? -9.277 6.807 19.778 1.00 88.88 169 ILE A CA 1
ATOM 1356 C C . ILE A 1 169 ? -8.425 7.956 19.227 1.00 88.88 169 ILE A C 1
ATOM 1358 O O . ILE A 1 169 ? -8.962 8.875 18.612 1.00 88.88 169 ILE A O 1
ATOM 1362 N N . ARG A 1 170 ? -7.092 7.872 19.348 1.00 87.62 170 ARG A N 1
ATOM 1363 C CA . ARG A 1 170 ? -6.176 8.890 18.802 1.00 87.62 170 ARG A CA 1
ATOM 1364 C C . ARG A 1 170 ? -6.301 9.029 17.285 1.00 87.62 170 ARG A C 1
ATOM 1366 O O . ARG A 1 170 ? -6.171 10.132 16.764 1.00 87.62 170 ARG A O 1
ATOM 1373 N N . PHE A 1 171 ? -6.536 7.936 16.562 1.00 87.62 171 PHE A N 1
ATOM 1374 C CA . PHE A 1 171 ? -6.788 7.970 15.121 1.00 87.62 171 PHE A CA 1
ATOM 1375 C C . PHE A 1 171 ? -8.106 8.680 14.783 1.00 87.62 171 PHE A C 1
ATOM 1377 O O . PHE A 1 171 ? -8.123 9.536 13.897 1.00 87.62 171 PHE A O 1
ATOM 1384 N N . LEU A 1 172 ? -9.185 8.393 15.516 1.00 85.88 172 LEU A N 1
ATOM 1385 C CA . LEU A 1 172 ? -10.477 9.061 15.339 1.00 85.88 172 LEU A CA 1
ATOM 1386 C C . LEU A 1 172 ? -10.446 10.547 15.744 1.00 85.88 172 LEU A C 1
ATOM 1388 O O . LEU A 1 172 ? -11.167 11.362 15.169 1.00 85.88 172 LEU A O 1
ATOM 1392 N N . GLU A 1 173 ? -9.610 10.929 16.705 1.00 85.12 173 GLU A N 1
ATOM 1393 C CA . GLU A 1 173 ? -9.429 12.326 17.126 1.00 85.12 173 GLU A CA 1
ATOM 1394 C C . GLU A 1 173 ? -8.457 13.097 16.210 1.00 85.12 173 GLU A C 1
ATOM 1396 O O . GLU A 1 173 ? -8.552 14.319 16.086 1.00 85.12 173 GLU A O 1
ATOM 1401 N N . GLY A 1 174 ? -7.540 12.392 15.542 1.00 79.38 174 GLY A N 1
ATOM 1402 C CA . GLY A 1 174 ? -6.462 12.969 14.742 1.00 79.38 174 GLY A CA 1
ATOM 1403 C C . GLY A 1 174 ? -6.837 13.381 13.314 1.00 79.38 174 GLY A C 1
ATOM 1404 O O . GLY A 1 174 ? -7.891 13.050 12.773 1.00 79.38 174 GLY A O 1
ATOM 1405 N N . THR A 1 175 ? -5.909 14.088 12.661 1.00 63.53 175 THR A N 1
ATOM 1406 C CA . THR A 1 175 ? -6.009 14.526 11.254 1.00 63.53 175 THR A CA 1
ATOM 1407 C C . THR A 1 175 ? -5.743 13.405 10.241 1.00 63.53 175 THR A C 1
ATOM 1409 O O . THR A 1 175 ? -6.091 13.542 9.066 1.00 63.53 175 THR A O 1
ATOM 1412 N N . GLY A 1 176 ? -5.153 12.284 10.678 1.00 59.91 176 GLY A N 1
ATOM 1413 C CA . GLY A 1 176 ? -4.842 11.124 9.834 1.00 59.91 176 GLY A CA 1
ATOM 1414 C C . GLY A 1 176 ? -6.081 10.491 9.191 1.00 59.91 176 GLY A C 1
ATOM 1415 O O . GLY A 1 176 ? -6.016 10.041 8.048 1.00 59.91 176 GLY A O 1
ATOM 1416 N N . ARG A 1 177 ? -7.242 10.536 9.859 1.00 66.12 177 ARG A N 1
ATOM 1417 C CA . ARG A 1 177 ? -8.502 10.010 9.309 1.00 66.12 177 ARG A CA 1
ATOM 1418 C C . ARG A 1 177 ? -9.062 10.848 8.158 1.00 66.12 177 ARG A C 1
ATOM 1420 O O . ARG A 1 177 ? -9.566 10.288 7.197 1.00 66.12 177 ARG A O 1
ATOM 1427 N N . THR A 1 178 ? -8.976 12.180 8.234 1.00 60.47 178 THR A N 1
ATOM 1428 C CA . THR A 1 178 ? -9.639 13.085 7.275 1.00 60.47 178 THR A CA 1
ATOM 1429 C C . THR A 1 178 ? -8.899 13.171 5.947 1.00 60.47 178 THR A C 1
ATOM 1431 O O . THR A 1 178 ? -9.499 13.455 4.917 1.00 60.47 178 THR A O 1
ATOM 1434 N N . SER A 1 179 ? -7.590 12.920 5.952 1.00 65.19 179 SER A N 1
ATOM 1435 C CA . SER A 1 179 ? -6.781 12.911 4.734 1.00 65.19 179 SER A CA 1
ATOM 1436 C C . SER A 1 179 ? -6.777 11.552 4.032 1.00 65.19 179 SER A C 1
ATOM 1438 O O . SER A 1 179 ? -6.568 11.508 2.824 1.00 65.19 179 SER A O 1
ATOM 1440 N N . THR A 1 180 ? -7.033 10.450 4.748 1.00 79.12 180 THR A N 1
ATOM 1441 C CA . THR A 1 180 ? -6.839 9.090 4.218 1.00 79.12 180 THR A CA 1
ATOM 1442 C C . THR A 1 180 ? -7.791 8.733 3.063 1.00 79.12 180 THR A C 1
ATOM 1444 O O . THR A 1 180 ? -7.275 8.431 1.989 1.00 79.12 180 THR A O 1
ATOM 1447 N N . PRO A 1 181 ? -9.133 8.818 3.177 1.00 81.94 181 PRO A N 1
ATOM 1448 C CA . PRO A 1 181 ? -10.033 8.442 2.077 1.00 81.94 181 PRO A CA 1
ATOM 1449 C C . PRO A 1 181 ? -9.864 9.309 0.823 1.00 81.94 181 PRO A C 1
ATOM 1451 O O . PRO A 1 181 ? -9.815 8.796 -0.293 1.00 81.94 181 PRO A O 1
ATOM 1454 N N . THR A 1 182 ? -9.730 10.626 0.999 1.00 84.12 182 THR A N 1
ATOM 1455 C CA . THR A 1 182 ? -9.528 11.578 -0.105 1.00 84.12 182 THR A CA 1
ATOM 1456 C C . THR A 1 182 ? -8.248 11.266 -0.873 1.00 84.12 182 THR A C 1
ATOM 1458 O O . THR A 1 182 ? -8.257 11.182 -2.099 1.00 84.12 182 THR A O 1
ATOM 1461 N N . LEU A 1 183 ? -7.156 11.035 -0.145 1.00 86.50 183 LEU A N 1
ATOM 1462 C CA . LEU A 1 183 ? -5.854 10.740 -0.724 1.00 86.50 183 LEU A CA 1
ATOM 1463 C C . LEU A 1 183 ? -5.813 9.352 -1.384 1.00 86.50 183 LEU A C 1
ATOM 1465 O O . LEU A 1 183 ? -5.230 9.190 -2.451 1.00 86.50 183 LEU A O 1
ATOM 1469 N N . LEU A 1 184 ? -6.475 8.352 -0.799 1.00 88.94 184 LEU A N 1
ATOM 1470 C CA . LEU A 1 184 ? -6.608 7.033 -1.419 1.00 88.94 184 LEU A CA 1
ATOM 1471 C C . LEU A 1 184 ? -7.424 7.089 -2.722 1.00 88.94 184 LEU A C 1
ATOM 1473 O O . LEU A 1 184 ? -7.054 6.438 -3.696 1.00 88.94 184 LEU A O 1
ATOM 1477 N N . ASN A 1 185 ? -8.478 7.910 -2.787 1.00 89.50 185 ASN A N 1
ATOM 1478 C CA . ASN A 1 185 ? -9.226 8.137 -4.028 1.00 89.50 185 ASN A CA 1
ATOM 1479 C C . ASN A 1 185 ? -8.379 8.850 -5.097 1.00 89.50 185 ASN A C 1
ATOM 1481 O O . ASN A 1 185 ? -8.466 8.510 -6.280 1.00 89.50 185 ASN A O 1
ATOM 1485 N N . GLU A 1 186 ? -7.530 9.803 -4.699 1.00 90.00 186 GLU A N 1
ATOM 1486 C CA . GLU A 1 186 ? -6.543 10.429 -5.591 1.00 90.00 186 GLU A CA 1
ATOM 1487 C C . GLU A 1 186 ? -5.573 9.379 -6.155 1.00 90.00 186 GLU A C 1
ATOM 1489 O O . GLU A 1 186 ? -5.325 9.347 -7.365 1.00 90.00 186 GLU A O 1
ATOM 1494 N N . PHE A 1 187 ? -5.068 8.476 -5.307 1.00 91.94 187 PHE A N 1
ATOM 1495 C CA . PHE A 1 187 ? -4.189 7.388 -5.739 1.00 91.94 187 PHE A CA 1
ATOM 1496 C C . PHE A 1 187 ? -4.888 6.433 -6.698 1.00 91.94 187 PHE A C 1
ATOM 1498 O O . PHE A 1 187 ? -4.342 6.170 -7.764 1.00 91.94 187 PHE A O 1
ATOM 1505 N N . ARG A 1 188 ? -6.108 5.990 -6.384 1.00 91.50 188 ARG A N 1
ATOM 1506 C CA . ARG A 1 188 ? -6.905 5.124 -7.261 1.00 91.50 188 ARG A CA 1
ATOM 1507 C C . ARG A 1 188 ? -7.155 5.768 -8.627 1.00 91.50 188 ARG A C 1
ATOM 1509 O O . ARG A 1 188 ? -6.975 5.135 -9.664 1.00 91.50 188 ARG A O 1
ATOM 1516 N N . THR A 1 189 ? -7.503 7.054 -8.645 1.00 90.06 189 THR A N 1
ATOM 1517 C CA . THR A 1 189 ? -7.691 7.817 -9.892 1.00 90.06 189 THR A CA 1
ATOM 1518 C C . THR A 1 189 ? -6.386 7.918 -10.682 1.00 90.06 189 THR A C 1
ATOM 1520 O O . THR A 1 189 ? -6.375 7.811 -11.906 1.00 90.06 189 THR A O 1
ATOM 1523 N N . THR A 1 190 ? -5.264 8.115 -9.992 1.00 90.25 190 THR A N 1
ATOM 1524 C CA . THR A 1 190 ? -3.932 8.156 -10.606 1.00 90.25 190 THR A CA 1
ATOM 1525 C C . THR A 1 190 ? -3.536 6.801 -11.182 1.00 90.25 190 THR A C 1
ATOM 1527 O O . THR A 1 190 ? -3.092 6.741 -12.323 1.00 90.25 190 THR A O 1
ATOM 1530 N N . MET A 1 191 ? -3.785 5.709 -10.462 1.00 91.06 191 MET A N 1
ATOM 1531 C CA . MET A 1 191 ? -3.529 4.350 -10.944 1.00 91.06 191 MET A CA 1
ATOM 1532 C C . MET A 1 191 ? -4.356 4.030 -12.189 1.00 91.06 191 MET A C 1
ATOM 1534 O O . MET A 1 191 ? -3.798 3.575 -13.181 1.00 91.06 191 MET A O 1
ATOM 1538 N N . SER A 1 192 ? -5.641 4.395 -12.203 1.00 87.06 192 SER A N 1
ATOM 1539 C CA . SER A 1 192 ? -6.508 4.218 -13.376 1.00 87.06 192 SER A CA 1
ATOM 1540 C C . SER A 1 192 ? -6.011 4.970 -14.621 1.00 87.06 192 SER A C 1
ATOM 1542 O O . SER A 1 192 ? -6.197 4.499 -15.743 1.00 87.06 192 SER A O 1
ATOM 1544 N N . ARG A 1 193 ? -5.342 6.121 -14.450 1.00 85.12 193 ARG A N 1
ATOM 1545 C CA . ARG A 1 193 ? -4.710 6.853 -15.564 1.00 85.12 193 ARG A CA 1
ATOM 1546 C C . ARG A 1 193 ? -3.475 6.132 -16.107 1.00 85.12 193 ARG A C 1
ATOM 1548 O O . ARG A 1 193 ? -3.252 6.161 -17.316 1.00 85.12 193 ARG A O 1
ATOM 1555 N N . ILE A 1 194 ? -2.705 5.484 -15.234 1.00 85.94 194 ILE A N 1
ATOM 1556 C CA . ILE A 1 194 ? -1.485 4.748 -15.593 1.00 85.94 194 ILE A CA 1
ATOM 1557 C C . ILE A 1 194 ? -1.811 3.373 -16.196 1.00 85.94 194 ILE A C 1
ATOM 1559 O O . ILE A 1 194 ? -1.039 2.893 -17.020 1.00 85.94 194 ILE A O 1
ATOM 1563 N N . ASP A 1 195 ? -2.943 2.759 -15.838 1.00 81.50 195 ASP A N 1
ATOM 1564 C CA . ASP A 1 195 ? -3.319 1.368 -16.156 1.00 81.50 195 ASP A CA 1
ATOM 1565 C C . ASP A 1 195 ? -3.042 0.955 -17.618 1.00 81.50 195 ASP A C 1
ATOM 1567 O O . ASP A 1 195 ? -2.408 -0.063 -17.898 1.00 81.50 195 ASP A O 1
ATOM 1571 N N . ARG A 1 196 ? -3.386 1.817 -18.584 1.00 74.81 196 ARG A N 1
ATOM 1572 C CA . ARG A 1 196 ? -3.156 1.553 -20.020 1.00 74.81 196 ARG A CA 1
ATOM 1573 C C . ARG A 1 196 ? -1.677 1.496 -20.416 1.00 74.81 196 ARG A C 1
ATOM 1575 O O . ARG A 1 196 ? -1.331 0.820 -21.382 1.00 74.81 196 ARG A O 1
ATOM 1582 N N . SER A 1 197 ? -0.819 2.203 -19.691 1.00 83.69 197 SER A N 1
ATOM 1583 C CA . SER A 1 197 ? 0.629 2.263 -19.909 1.00 83.69 197 SER A CA 1
ATOM 1584 C C . SER A 1 197 ? 1.382 1.168 -19.148 1.00 83.69 197 SER A C 1
ATOM 1586 O O . SER A 1 197 ? 2.531 0.880 -19.488 1.00 83.69 197 SER A O 1
ATOM 1588 N N . VAL A 1 198 ? 0.741 0.509 -18.170 1.00 81.56 198 VAL A N 1
ATOM 1589 C CA . VAL A 1 198 ? 1.352 -0.546 -17.340 1.00 81.56 198 VAL A CA 1
ATOM 1590 C C . VAL A 1 198 ? 1.888 -1.688 -18.195 1.00 81.56 198 VAL A C 1
ATOM 1592 O O . VAL A 1 198 ? 2.918 -2.260 -17.857 1.00 81.56 198 VAL A O 1
ATOM 1595 N N . VAL A 1 199 ? 1.266 -1.997 -19.339 1.00 78.75 199 VAL A N 1
ATOM 1596 C CA . VAL A 1 199 ? 1.737 -3.050 -20.260 1.00 78.75 199 VAL A CA 1
ATOM 1597 C C . VAL A 1 199 ? 3.197 -2.860 -20.698 1.00 78.75 199 VAL A C 1
ATOM 1599 O O . VAL A 1 199 ? 3.891 -3.854 -20.914 1.00 78.75 199 VAL A O 1
ATOM 1602 N N . PHE A 1 200 ? 3.680 -1.615 -20.757 1.00 80.31 200 PHE A N 1
ATOM 1603 C CA . PHE A 1 200 ? 5.042 -1.270 -21.170 1.00 80.31 200 PHE A CA 1
ATOM 1604 C C . PHE A 1 200 ? 6.061 -1.283 -20.022 1.00 80.31 200 PHE A C 1
ATOM 1606 O O . PHE A 1 200 ? 7.264 -1.206 -20.281 1.00 80.31 200 PHE A O 1
ATOM 1613 N N . PHE A 1 201 ? 5.613 -1.388 -18.767 1.00 85.75 201 PHE A N 1
ATOM 1614 C CA . PHE A 1 201 ? 6.493 -1.424 -17.601 1.00 85.75 201 PHE A CA 1
ATOM 1615 C C . PHE A 1 201 ? 7.183 -2.782 -17.437 1.00 85.75 201 PHE A C 1
ATOM 1617 O O . PHE A 1 201 ? 6.694 -3.832 -17.868 1.00 85.75 201 PHE A O 1
ATOM 1624 N N . ASP A 1 202 ? 8.324 -2.762 -16.752 1.00 88.31 202 ASP A N 1
ATOM 1625 C CA . ASP A 1 202 ? 9.035 -3.959 -16.319 1.00 88.31 202 ASP A CA 1
ATOM 1626 C C .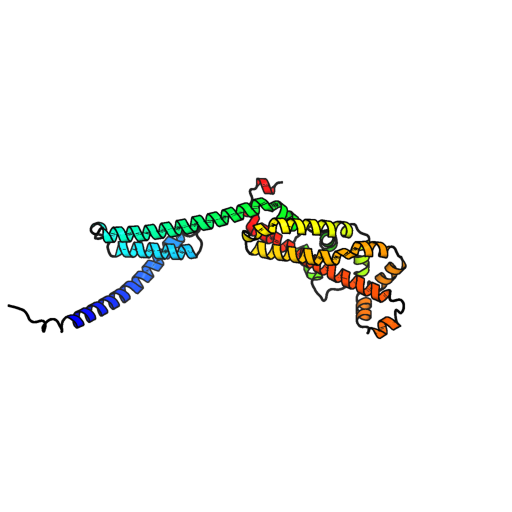 ASP A 1 202 ? 8.168 -4.791 -15.373 1.00 88.31 202 ASP A C 1
ATOM 1628 O O . ASP A 1 202 ? 7.407 -4.258 -14.566 1.00 88.31 202 ASP A O 1
ATOM 1632 N N . GLN A 1 203 ? 8.313 -6.117 -15.440 1.00 86.44 203 GLN A N 1
ATOM 1633 C CA . GLN A 1 203 ? 7.495 -7.044 -14.654 1.00 86.44 203 GLN A CA 1
ATOM 1634 C C . GLN A 1 203 ? 7.523 -6.734 -13.151 1.00 86.44 203 GLN A C 1
ATOM 1636 O O . GLN A 1 203 ? 6.473 -6.774 -12.515 1.00 86.44 203 GLN A O 1
ATOM 1641 N N . ASP A 1 204 ? 8.693 -6.393 -12.606 1.00 89.94 204 ASP A N 1
ATOM 1642 C CA . ASP A 1 204 ? 8.855 -6.039 -11.191 1.00 89.94 204 ASP A CA 1
ATOM 1643 C C . ASP A 1 204 ? 7.990 -4.818 -10.824 1.00 89.94 204 ASP A C 1
ATOM 1645 O O . ASP A 1 204 ? 7.275 -4.840 -9.822 1.00 89.94 204 ASP A O 1
ATOM 1649 N N . VAL A 1 205 ? 8.001 -3.779 -11.670 1.00 90.75 205 VAL A N 1
ATOM 1650 C CA . VAL A 1 205 ? 7.211 -2.552 -11.474 1.00 90.75 205 VAL A CA 1
ATOM 1651 C C . VAL A 1 205 ? 5.719 -2.855 -11.609 1.00 90.75 205 VAL A C 1
ATOM 1653 O O . VAL A 1 205 ? 4.938 -2.413 -10.773 1.00 90.75 205 VAL A O 1
ATOM 1656 N N . ARG A 1 206 ? 5.318 -3.658 -12.605 1.00 89.31 206 ARG A N 1
ATOM 1657 C CA . ARG A 1 206 ? 3.916 -4.078 -12.797 1.00 89.31 206 ARG A CA 1
ATOM 1658 C C . ARG A 1 206 ? 3.369 -4.836 -11.593 1.00 89.31 206 ARG A C 1
ATOM 1660 O O . ARG A 1 206 ? 2.273 -4.541 -11.130 1.00 89.31 206 ARG A O 1
ATOM 1667 N N . ASN A 1 207 ? 4.138 -5.796 -11.081 1.00 91.44 207 ASN A N 1
ATOM 1668 C CA . ASN A 1 207 ? 3.737 -6.608 -9.935 1.00 91.44 207 ASN A CA 1
ATOM 1669 C C . ASN A 1 207 ? 3.563 -5.747 -8.681 1.00 91.44 207 ASN A C 1
ATOM 1671 O O . ASN A 1 207 ? 2.550 -5.863 -7.992 1.00 91.44 207 ASN A O 1
ATOM 1675 N N . ALA A 1 208 ? 4.529 -4.865 -8.408 1.00 92.75 208 ALA A N 1
ATOM 1676 C CA . ALA A 1 208 ? 4.459 -3.965 -7.265 1.00 92.75 208 ALA A CA 1
ATOM 1677 C C . ALA A 1 208 ? 3.297 -2.968 -7.404 1.00 92.75 208 ALA A C 1
ATOM 1679 O O . ALA A 1 208 ? 2.543 -2.768 -6.457 1.00 92.75 208 ALA A O 1
ATOM 1680 N N . PHE A 1 209 ? 3.095 -2.399 -8.596 1.00 93.19 209 PHE A N 1
ATOM 1681 C CA . PHE A 1 209 ? 1.983 -1.492 -8.888 1.00 93.19 209 PHE A CA 1
ATOM 1682 C C . PHE A 1 209 ? 0.621 -2.152 -8.636 1.00 93.19 209 PHE A C 1
ATOM 1684 O O . PHE A 1 209 ? -0.188 -1.603 -7.892 1.00 93.19 209 PHE A O 1
ATOM 1691 N N . ALA A 1 210 ? 0.397 -3.354 -9.176 1.00 92.38 210 ALA A N 1
ATOM 1692 C CA . ALA A 1 210 ? -0.853 -4.091 -8.990 1.00 92.38 210 ALA A CA 1
ATOM 1693 C C . ALA A 1 210 ? -1.110 -4.437 -7.512 1.00 92.38 210 ALA A C 1
ATOM 1695 O O . ALA A 1 210 ? -2.252 -4.436 -7.047 1.00 92.38 210 ALA A O 1
ATOM 1696 N N . LEU A 1 211 ? -0.049 -4.717 -6.745 1.00 94.81 211 LEU A N 1
ATOM 1697 C CA . LEU A 1 211 ? -0.170 -4.952 -5.310 1.00 94.81 211 LEU A CA 1
ATOM 1698 C C . LEU A 1 211 ? -0.586 -3.676 -4.564 1.00 94.81 211 LEU A C 1
ATOM 1700 O O . LEU A 1 211 ? -1.464 -3.742 -3.703 1.00 94.81 211 LEU A O 1
ATOM 1704 N N . VAL A 1 212 ? 0.009 -2.527 -4.900 1.00 95.62 212 VAL A N 1
ATOM 1705 C CA . VAL A 1 212 ? -0.376 -1.229 -4.324 1.00 95.62 212 VAL A CA 1
ATOM 1706 C C . VAL A 1 212 ? -1.833 -0.909 -4.666 1.00 95.62 212 VAL A C 1
ATOM 1708 O O . VAL A 1 212 ? -2.593 -0.574 -3.761 1.00 95.62 212 VAL A O 1
ATOM 1711 N N . GLU A 1 213 ? -2.242 -1.063 -5.926 1.00 94.12 213 GLU A N 1
ATOM 1712 C CA . GLU A 1 213 ? -3.619 -0.823 -6.381 1.00 94.12 213 GLU A CA 1
ATOM 1713 C C . GLU A 1 213 ? -4.631 -1.644 -5.580 1.00 94.12 213 GLU A C 1
ATOM 1715 O O . GLU A 1 213 ? -5.541 -1.089 -4.961 1.00 94.12 213 GLU A O 1
ATOM 1720 N N . ARG A 1 214 ? -4.401 -2.957 -5.477 1.00 94.25 214 ARG A N 1
ATOM 1721 C CA . ARG A 1 214 ? -5.258 -3.848 -4.693 1.00 94.25 214 ARG A CA 1
ATOM 1722 C C . ARG A 1 214 ? -5.389 -3.397 -3.237 1.00 94.25 214 ARG A C 1
ATOM 1724 O O . ARG A 1 214 ? -6.483 -3.430 -2.677 1.00 94.25 214 ARG A O 1
ATOM 1731 N N . ARG A 1 215 ? -4.283 -3.004 -2.597 1.00 95.06 215 ARG A N 1
ATOM 1732 C CA . ARG A 1 215 ? -4.303 -2.578 -1.188 1.00 95.06 215 ARG A CA 1
ATOM 1733 C C . ARG A 1 215 ? -4.952 -1.211 -1.000 1.00 95.06 215 ARG A C 1
ATOM 1735 O O . ARG A 1 215 ? -5.582 -1.004 0.032 1.00 95.06 215 ARG A O 1
ATOM 1742 N N . VAL A 1 216 ? -4.844 -0.307 -1.974 1.00 93.75 216 VAL A N 1
ATOM 1743 C CA . VAL A 1 216 ? -5.582 0.966 -1.968 1.00 93.75 216 VAL A CA 1
ATOM 1744 C C . VAL A 1 216 ? -7.087 0.712 -2.023 1.00 93.75 216 VAL A C 1
ATOM 1746 O O . VAL A 1 216 ? -7.814 1.282 -1.210 1.00 93.75 216 VAL A O 1
ATOM 1749 N N . ASP A 1 217 ? -7.547 -0.176 -2.904 1.00 91.81 217 ASP A N 1
ATOM 1750 C CA . ASP A 1 217 ? -8.969 -0.522 -3.009 1.00 91.81 217 ASP A CA 1
ATOM 1751 C C . ASP A 1 217 ? -9.499 -1.190 -1.730 1.00 91.81 217 ASP A C 1
ATOM 1753 O O . ASP A 1 217 ? -10.544 -0.793 -1.209 1.00 91.81 217 ASP A O 1
ATOM 1757 N N . GLU A 1 218 ? -8.762 -2.155 -1.170 1.00 92.38 218 GLU A N 1
ATOM 1758 C CA . GLU A 1 218 ? -9.124 -2.801 0.100 1.00 92.38 218 GLU A CA 1
ATOM 1759 C C . GLU A 1 218 ? -9.177 -1.791 1.264 1.00 92.38 218 GLU A C 1
ATOM 1761 O O . GLU A 1 218 ? -10.069 -1.857 2.115 1.00 92.38 218 GLU A O 1
ATOM 1766 N N . LEU A 1 219 ? -8.244 -0.836 1.309 1.00 91.12 219 LEU A N 1
ATOM 1767 C CA . LEU A 1 219 ? -8.194 0.176 2.364 1.00 91.12 219 LEU A CA 1
ATOM 1768 C C . LEU A 1 219 ? -9.318 1.214 2.220 1.00 91.12 219 LEU A C 1
ATOM 1770 O O . LEU A 1 219 ? -9.898 1.616 3.227 1.00 91.12 219 LEU A O 1
ATOM 1774 N N . LEU A 1 220 ? -9.675 1.604 0.991 1.00 89.69 220 LEU A N 1
ATOM 1775 C CA . LEU A 1 220 ? -10.787 2.523 0.712 1.00 89.69 220 LEU A CA 1
ATOM 1776 C C . LEU A 1 220 ? -12.119 2.011 1.259 1.00 89.69 220 LEU A C 1
ATOM 1778 O O . LEU A 1 220 ? -12.864 2.785 1.858 1.00 89.69 220 LEU A O 1
ATOM 1782 N N . VAL A 1 221 ? -12.401 0.717 1.083 1.00 87.81 221 VAL A N 1
ATOM 1783 C CA . VAL A 1 221 ? -13.629 0.090 1.598 1.00 87.81 221 VAL A CA 1
ATOM 1784 C C . VAL A 1 221 ? -13.676 0.169 3.123 1.00 87.81 221 VAL A C 1
ATOM 1786 O O . VAL A 1 221 ? -14.690 0.567 3.687 1.00 87.81 221 VAL A O 1
ATOM 1789 N N . ASN A 1 222 ? -12.567 -0.150 3.793 1.00 84.31 222 ASN A N 1
ATOM 1790 C CA . ASN A 1 222 ? -12.517 -0.202 5.255 1.00 84.31 222 ASN A CA 1
ATOM 1791 C C . ASN A 1 222 ? -12.443 1.183 5.921 1.00 84.31 222 ASN A C 1
ATOM 1793 O O . ASN A 1 222 ? -12.876 1.343 7.057 1.00 84.31 222 ASN A O 1
ATOM 1797 N N . CYS A 1 223 ? -11.926 2.202 5.228 1.00 83.12 223 CYS A N 1
ATOM 1798 C CA . CYS A 1 223 ? -11.873 3.571 5.748 1.00 83.12 223 CYS A CA 1
ATOM 1799 C C . CYS A 1 223 ? -13.180 4.364 5.569 1.00 83.12 223 CYS A C 1
ATOM 1801 O O . CYS A 1 223 ? -13.294 5.452 6.138 1.00 83.12 223 CYS A O 1
ATOM 1803 N N . GLY A 1 224 ? -14.151 3.860 4.797 1.00 72.69 224 GLY A N 1
ATOM 1804 C CA . GLY A 1 224 ? -15.402 4.571 4.500 1.00 72.69 224 GLY A CA 1
ATOM 1805 C C . GLY A 1 224 ? -16.232 4.934 5.739 1.00 72.69 224 GLY A C 1
ATOM 1806 O O . GLY A 1 224 ? -16.883 5.978 5.759 1.00 72.69 224 GLY A O 1
ATOM 1807 N N . ASP A 1 225 ? -16.143 4.133 6.802 1.00 75.88 225 ASP A N 1
ATOM 1808 C CA . ASP A 1 225 ? -16.972 4.291 8.003 1.00 75.88 225 ASP A CA 1
ATOM 1809 C C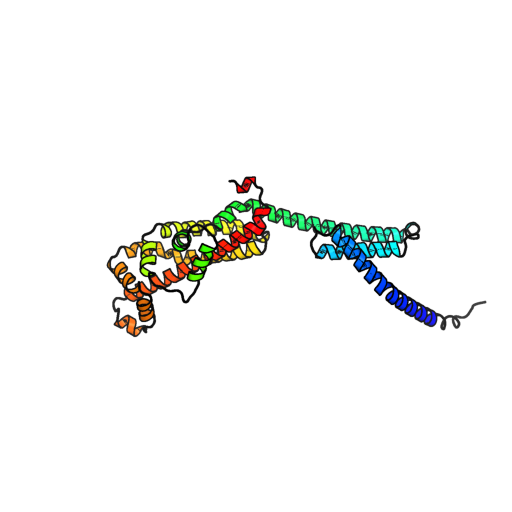 . ASP A 1 225 ? -16.347 5.194 9.083 1.00 75.88 225 ASP A C 1
ATOM 1811 O O . ASP A 1 225 ? -17.030 5.617 10.023 1.00 75.88 225 ASP A O 1
ATOM 1815 N N . PHE A 1 226 ? -15.069 5.564 8.948 1.00 79.25 226 PHE A N 1
ATOM 1816 C CA . PHE A 1 226 ? -14.336 6.297 9.986 1.00 79.25 226 PHE A CA 1
ATOM 1817 C C . PHE A 1 226 ? -14.894 7.693 10.280 1.00 79.25 226 PHE A C 1
ATOM 1819 O O . PHE A 1 226 ? -14.802 8.170 11.412 1.00 79.25 226 PHE A O 1
ATOM 1826 N N . GLU A 1 227 ? -15.504 8.367 9.302 1.00 76.31 227 GLU A N 1
ATOM 1827 C CA . GLU A 1 227 ? -16.140 9.668 9.545 1.00 76.31 227 GLU A CA 1
ATOM 1828 C C . GLU A 1 227 ? -17.388 9.563 10.425 1.00 76.31 227 GLU A C 1
ATOM 1830 O O . GLU A 1 227 ? -17.670 10.468 11.217 1.00 76.31 227 GLU A O 1
ATOM 1835 N N . ILE A 1 228 ? -18.136 8.467 10.291 1.00 79.56 228 ILE A N 1
ATOM 1836 C CA . ILE A 1 228 ? -19.317 8.189 11.109 1.00 79.56 228 ILE A CA 1
ATOM 1837 C C . ILE A 1 228 ? -18.860 7.811 12.521 1.00 79.56 228 ILE A C 1
ATOM 1839 O O . ILE A 1 228 ? -19.363 8.364 13.500 1.00 79.56 228 ILE A O 1
ATOM 1843 N N . GLU A 1 229 ? -17.852 6.946 12.632 1.00 79.81 229 GLU A N 1
ATOM 1844 C CA . GLU A 1 229 ? -17.269 6.524 13.911 1.00 79.81 229 GLU A CA 1
ATOM 1845 C C . GLU A 1 229 ? -16.663 7.697 14.698 1.00 79.81 229 GLU A C 1
ATOM 1847 O O . GLU A 1 229 ? -16.899 7.834 15.898 1.00 79.81 229 GLU A O 1
ATOM 1852 N N . ALA A 1 230 ? -15.971 8.623 14.028 1.00 80.25 230 ALA A N 1
ATOM 1853 C CA . ALA A 1 230 ? -15.406 9.813 14.668 1.00 80.25 230 ALA A CA 1
ATOM 1854 C C . ALA A 1 230 ? -16.471 10.778 15.226 1.00 80.25 230 ALA A C 1
ATOM 1856 O O . ALA A 1 230 ? -16.178 11.594 16.101 1.00 80.25 230 ALA A O 1
ATOM 1857 N N . LYS A 1 231 ? -17.718 10.721 14.740 1.00 80.88 231 LYS A N 1
ATOM 1858 C CA . LYS A 1 231 ? -18.832 11.458 15.361 1.00 80.88 231 LYS A CA 1
ATOM 1859 C C . LYS A 1 231 ? -19.317 10.752 16.627 1.00 80.88 231 LYS A C 1
ATOM 1861 O O . LYS A 1 231 ? -19.655 11.432 17.591 1.00 80.88 231 LYS A O 1
ATOM 1866 N N . GLN A 1 232 ? -19.311 9.418 16.630 1.00 75.94 232 GLN A N 1
ATOM 1867 C CA . GLN A 1 232 ? -19.758 8.581 17.749 1.00 75.94 232 GLN A CA 1
ATOM 1868 C C . GLN A 1 232 ? -18.768 8.585 18.924 1.00 75.94 232 GLN A C 1
ATOM 1870 O O . GLN A 1 232 ? -19.198 8.530 20.070 1.00 75.94 232 GLN A O 1
ATOM 1875 N N . ILE A 1 233 ? -17.459 8.726 18.678 1.00 75.44 233 ILE A N 1
ATOM 1876 C CA . ILE A 1 233 ? -16.436 8.735 19.745 1.00 75.44 233 ILE A CA 1
ATOM 1877 C C . ILE A 1 233 ? -16.512 9.939 20.693 1.00 75.44 233 ILE A C 1
ATOM 1879 O O . ILE A 1 233 ? -15.939 9.906 21.778 1.00 75.44 233 ILE A O 1
ATOM 1883 N N . LYS A 1 234 ? -17.237 10.998 20.306 1.00 74.56 234 LYS A N 1
ATOM 1884 C CA . LYS A 1 234 ? -17.494 12.159 21.172 1.00 74.56 234 LYS A CA 1
ATOM 1885 C C . LYS A 1 234 ? -18.432 11.838 22.340 1.00 74.56 234 LYS A C 1
ATOM 1887 O O . LYS A 1 234 ? -18.526 12.640 23.261 1.00 74.56 234 LYS A O 1
ATOM 1892 N N . ASP A 1 235 ? -19.122 10.700 22.297 1.00 79.06 235 ASP A N 1
ATOM 1893 C CA . ASP A 1 235 ? -19.879 10.173 23.428 1.00 79.06 235 ASP A CA 1
ATOM 1894 C C . ASP A 1 235 ? -18.921 9.540 24.452 1.00 79.06 235 ASP A C 1
ATOM 1896 O O . ASP A 1 235 ? -18.238 8.549 24.167 1.00 79.06 235 ASP A O 1
ATOM 1900 N N . GLU A 1 236 ? -18.889 10.103 25.663 1.00 78.69 236 GLU A N 1
ATOM 1901 C CA . GLU A 1 236 ? -18.058 9.626 26.775 1.00 78.69 236 GLU A CA 1
ATOM 1902 C C . GLU A 1 236 ? -18.325 8.153 27.114 1.00 78.69 236 GLU A C 1
ATOM 1904 O O . GLU A 1 236 ? -17.394 7.417 27.455 1.00 78.69 236 GLU A O 1
ATOM 1909 N N . THR A 1 237 ? -19.567 7.693 26.944 1.00 79.62 237 THR A N 1
ATOM 1910 C CA . THR A 1 237 ? -19.971 6.304 27.188 1.00 79.62 237 THR A CA 1
ATOM 1911 C C . THR A 1 237 ? -19.312 5.368 26.180 1.00 79.62 237 THR A C 1
ATOM 1913 O O . THR A 1 237 ? -18.750 4.334 26.544 1.00 79.62 237 THR A O 1
ATOM 1916 N N . HIS A 1 238 ? -19.327 5.743 24.898 1.00 79.44 238 HIS A N 1
ATOM 1917 C CA . HIS A 1 238 ? -18.704 4.952 23.839 1.00 79.44 238 HIS A CA 1
ATOM 1918 C C . HIS A 1 238 ? -17.181 4.893 24.009 1.00 79.44 238 HIS A C 1
ATOM 1920 O O . HIS A 1 238 ? -16.584 3.816 23.922 1.00 79.44 238 HIS A O 1
ATOM 1926 N N . ARG A 1 239 ? -16.562 6.031 24.340 1.00 84.75 239 ARG A N 1
ATOM 1927 C CA . ARG A 1 239 ? -15.125 6.124 24.616 1.00 84.75 239 ARG A CA 1
ATOM 1928 C C . ARG A 1 239 ? -14.711 5.255 25.804 1.00 84.75 239 ARG A C 1
ATOM 1930 O O . ARG A 1 239 ? -13.721 4.533 25.709 1.00 84.75 239 ARG A O 1
ATOM 1937 N N . HIS A 1 240 ? -15.463 5.293 26.906 1.00 86.06 240 HIS A N 1
ATOM 1938 C CA . HIS A 1 240 ? -15.183 4.473 28.086 1.00 86.06 240 HIS A CA 1
ATOM 1939 C C . HIS A 1 240 ? -15.235 2.973 27.763 1.00 86.06 240 HIS A C 1
ATOM 1941 O O . HIS A 1 240 ? -14.320 2.235 28.123 1.00 86.06 240 HIS A O 1
ATOM 1947 N N . ASN A 1 241 ? -16.246 2.538 27.006 1.00 84.81 241 ASN A N 1
ATOM 1948 C CA . ASN A 1 241 ? -16.412 1.133 26.631 1.00 84.81 241 ASN A CA 1
ATOM 1949 C C . ASN A 1 241 ? -15.270 0.604 25.750 1.00 84.81 241 ASN A C 1
ATOM 1951 O O . ASN A 1 241 ? -14.863 -0.545 25.904 1.00 84.81 241 ASN A O 1
ATOM 1955 N N . LEU A 1 242 ? -14.703 1.431 24.867 1.00 87.31 242 LEU A N 1
ATOM 1956 C CA . LEU A 1 242 ? -13.514 1.053 24.095 1.00 87.31 242 LEU A CA 1
ATOM 1957 C C . LEU A 1 242 ? -12.280 0.887 24.992 1.00 87.31 242 LEU A C 1
ATOM 1959 O O . LEU A 1 242 ? -11.507 -0.053 24.806 1.00 87.31 242 LEU A O 1
ATOM 1963 N N . MET A 1 243 ? -12.100 1.764 25.983 1.00 89.12 243 MET A N 1
ATOM 1964 C CA . MET A 1 243 ? -10.945 1.727 26.891 1.00 89.12 243 MET A CA 1
ATOM 1965 C C . MET A 1 243 ? -10.897 0.466 27.764 1.00 89.12 243 MET A C 1
ATOM 1967 O O . MET A 1 243 ? -9.807 0.062 28.164 1.00 89.12 243 MET A O 1
ATOM 1971 N N . VAL A 1 244 ? -12.032 -0.207 27.997 1.00 86.38 244 VAL A N 1
ATOM 1972 C CA . VAL A 1 244 ? -12.080 -1.520 28.679 1.00 86.38 244 VAL A CA 1
ATOM 1973 C C . VAL A 1 244 ? -11.188 -2.555 27.979 1.00 86.38 244 VAL A C 1
ATOM 1975 O O . VAL A 1 244 ? -10.635 -3.442 28.622 1.00 86.38 244 VAL A O 1
ATOM 1978 N N . PHE A 1 245 ? -11.005 -2.423 26.665 1.00 88.00 245 PHE A N 1
ATOM 1979 C CA . PHE A 1 245 ? -10.228 -3.339 25.834 1.00 88.00 245 PHE A CA 1
ATOM 1980 C C . PHE A 1 245 ? -8.798 -2.886 25.539 1.00 88.00 245 PHE A C 1
ATOM 1982 O O . PHE A 1 245 ? -8.151 -3.445 24.657 1.00 88.00 245 PHE A O 1
ATOM 1989 N N . ASN A 1 246 ? -8.286 -1.897 26.273 1.00 89.19 246 ASN A N 1
ATOM 1990 C CA . ASN A 1 246 ? -6.931 -1.403 26.045 1.00 89.19 246 ASN A CA 1
ATOM 1991 C C . ASN A 1 246 ? -5.852 -2.458 26.347 1.00 89.19 246 ASN A C 1
ATOM 1993 O O . ASN A 1 246 ? -4.771 -2.419 25.766 1.00 89.19 246 ASN A O 1
ATOM 1997 N N . GLU A 1 247 ? -6.151 -3.405 27.238 1.00 87.44 247 GLU A N 1
ATOM 1998 C CA . GLU A 1 247 ? -5.286 -4.542 27.542 1.00 87.44 247 GLU A CA 1
ATOM 1999 C C . GLU A 1 247 ? -5.648 -5.755 26.672 1.00 87.44 247 GLU A C 1
ATOM 2001 O O . GLU A 1 247 ? -6.783 -6.250 26.688 1.00 87.44 247 GLU A O 1
ATOM 2006 N N . HIS A 1 248 ? -4.656 -6.313 25.979 1.00 84.56 248 HIS A N 1
ATOM 2007 C CA . HIS A 1 248 ? -4.803 -7.461 25.086 1.00 84.56 248 HIS A CA 1
ATOM 2008 C C . HIS A 1 248 ? -5.408 -8.670 25.802 1.00 84.56 248 HIS A C 1
ATOM 2010 O O . HIS A 1 248 ? -6.258 -9.363 25.247 1.00 84.56 248 HIS A O 1
ATOM 2016 N N . ARG A 1 249 ? -5.025 -8.920 27.061 1.00 87.56 249 ARG A N 1
ATOM 2017 C CA . ARG A 1 249 ? -5.572 -10.035 27.848 1.00 87.56 249 ARG A CA 1
ATOM 2018 C C . ARG A 1 249 ? -7.081 -9.901 28.060 1.00 87.56 249 ARG A C 1
ATOM 2020 O O . ARG A 1 249 ? -7.788 -10.906 27.979 1.00 87.56 249 ARG A O 1
ATOM 2027 N N . VAL A 1 250 ? -7.570 -8.688 28.324 1.00 86.19 250 VAL A N 1
ATOM 2028 C CA . VAL A 1 250 ? -9.001 -8.416 28.524 1.00 86.19 250 VAL A CA 1
ATOM 2029 C C . VAL A 1 250 ? -9.755 -8.614 27.213 1.00 86.19 250 VAL A C 1
ATOM 2031 O O . VAL A 1 250 ? -10.771 -9.312 27.188 1.00 86.19 250 VAL A O 1
ATOM 2034 N N . PHE A 1 251 ? -9.212 -8.086 26.114 1.00 86.69 251 PHE A N 1
ATOM 2035 C CA . PHE A 1 251 ? -9.779 -8.245 24.775 1.00 86.69 251 PHE A CA 1
ATOM 2036 C C . PHE A 1 251 ? -9.858 -9.717 24.346 1.00 86.69 251 PHE A C 1
ATOM 2038 O O . PHE A 1 251 ? -10.917 -10.202 23.948 1.00 86.69 251 PHE A O 1
ATOM 2045 N N . THR A 1 252 ? -8.771 -10.470 24.515 1.00 85.44 252 THR A N 1
ATOM 2046 C CA . THR A 1 252 ? -8.709 -11.899 24.185 1.00 85.44 252 THR A CA 1
ATOM 2047 C C . THR A 1 252 ? -9.650 -12.722 25.062 1.00 85.44 252 THR A C 1
ATOM 2049 O O . THR A 1 252 ? -10.370 -13.582 24.557 1.00 85.44 252 THR A O 1
ATOM 2052 N N . HIS A 1 253 ? -9.711 -12.447 26.369 1.00 89.56 253 HIS A N 1
ATOM 2053 C CA . HIS A 1 253 ? -10.646 -13.136 27.259 1.00 89.56 253 HIS A CA 1
ATOM 2054 C C . HIS A 1 253 ? -12.106 -12.893 26.853 1.00 89.56 253 HIS A C 1
ATOM 2056 O O . HIS A 1 253 ? -12.917 -13.816 26.883 1.00 89.56 253 HIS A O 1
ATOM 2062 N N . TRP A 1 254 ? -12.441 -11.668 26.441 1.00 89.31 254 TRP A N 1
ATOM 2063 C CA . TRP A 1 254 ? -13.768 -11.345 25.930 1.00 89.31 254 TRP A CA 1
ATOM 2064 C C . TRP A 1 254 ? -14.082 -12.065 24.615 1.00 89.31 254 TRP A C 1
ATOM 2066 O O . TRP A 1 254 ? -15.163 -12.639 24.483 1.00 89.31 254 TRP A O 1
ATOM 2076 N N . LEU A 1 255 ? -13.139 -12.093 23.669 1.00 87.25 255 LEU A N 1
ATOM 2077 C CA . LEU A 1 255 ? -13.289 -12.780 22.381 1.00 87.25 255 LEU A CA 1
ATOM 2078 C C . LEU A 1 255 ? -13.597 -14.274 22.529 1.00 87.25 255 LEU A C 1
ATOM 2080 O O . LEU A 1 255 ? -14.385 -14.804 21.749 1.00 87.25 255 LEU A O 1
ATOM 2084 N N . LEU A 1 256 ? -13.020 -14.932 23.538 1.00 89.69 256 LEU A N 1
ATOM 2085 C CA . LEU A 1 256 ? -13.223 -16.360 23.808 1.00 89.69 256 LEU A CA 1
ATOM 2086 C C . LEU A 1 256 ? -14.612 -16.698 24.374 1.00 89.69 256 LEU A C 1
ATOM 2088 O O . LEU A 1 256 ? -14.983 -17.871 24.395 1.00 89.69 256 LEU A O 1
ATOM 2092 N N . LYS A 1 257 ? -15.387 -15.703 24.824 1.00 91.94 257 LYS A N 1
ATOM 2093 C CA . LYS A 1 257 ? -16.749 -15.928 25.321 1.00 91.94 257 LYS A CA 1
ATOM 2094 C C . LYS A 1 257 ? -17.690 -16.328 24.187 1.00 91.94 257 LYS A C 1
ATOM 2096 O O . LYS A 1 257 ? -17.676 -15.753 23.097 1.00 91.94 257 LYS A O 1
ATOM 2101 N N . THR A 1 258 ? -18.590 -17.256 24.477 1.00 91.69 258 THR A N 1
ATOM 2102 C CA . THR A 1 258 ? -19.688 -17.627 23.582 1.00 91.69 258 THR A CA 1
ATOM 2103 C C . THR A 1 258 ? -20.66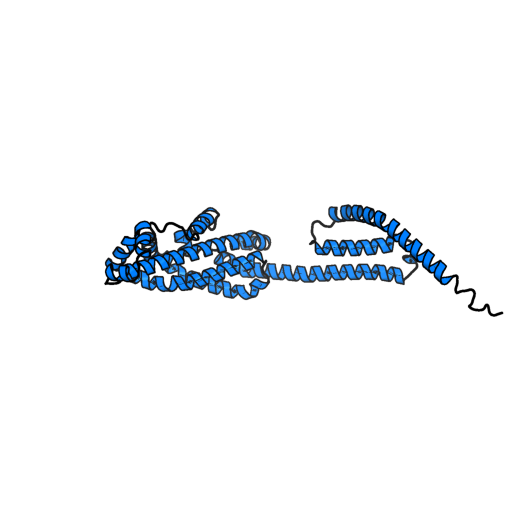6 -16.465 23.394 1.00 91.69 258 THR A C 1
ATOM 2105 O O . THR A 1 258 ? -20.788 -15.569 24.233 1.00 91.69 258 THR A O 1
ATOM 2108 N N . LYS A 1 259 ? -21.449 -16.504 22.310 1.00 88.44 259 LYS A N 1
ATOM 2109 C CA . LYS A 1 259 ? -22.490 -15.496 22.047 1.00 88.44 259 LYS A CA 1
ATOM 2110 C C . LYS A 1 259 ? -23.477 -15.357 23.218 1.00 88.44 259 LYS A C 1
ATOM 2112 O O . LYS A 1 259 ? -23.851 -14.242 23.565 1.00 88.44 259 LYS A O 1
ATOM 2117 N N . ALA A 1 260 ? -23.864 -16.468 23.850 1.00 90.88 260 ALA A N 1
ATOM 2118 C CA . ALA A 1 260 ? -24.769 -16.461 25.001 1.00 90.88 260 ALA A CA 1
ATOM 2119 C C . ALA A 1 260 ? -24.146 -15.775 26.232 1.00 90.88 260 ALA A C 1
ATOM 2121 O O . ALA A 1 260 ? -24.809 -14.985 26.903 1.00 90.88 260 ALA A O 1
ATOM 2122 N N . GLU A 1 261 ? -22.862 -16.022 26.505 1.00 90.94 261 GLU A N 1
ATOM 2123 C CA . GLU A 1 261 ? -22.132 -15.376 27.605 1.00 90.94 261 GLU A CA 1
ATOM 2124 C C . GLU A 1 261 ? -21.943 -13.874 27.378 1.00 90.94 261 GLU A C 1
ATOM 2126 O O . GLU A 1 261 ? -22.084 -13.093 28.324 1.00 90.94 261 GLU A O 1
ATOM 2131 N N . LYS A 1 262 ? -21.667 -13.461 26.132 1.00 90.44 262 LYS A N 1
ATOM 2132 C CA . LYS A 1 262 ? -21.571 -12.043 25.755 1.00 90.44 262 LYS A CA 1
ATOM 2133 C C . LYS A 1 262 ? -22.907 -11.325 25.948 1.00 90.44 262 LYS A C 1
ATOM 2135 O O . LYS A 1 262 ? -22.924 -10.281 26.586 1.00 90.44 262 LYS A O 1
ATOM 2140 N N . ILE A 1 263 ? -24.022 -11.912 25.502 1.00 88.94 263 ILE A N 1
ATOM 2141 C CA . ILE A 1 263 ? -25.371 -11.341 25.695 1.00 88.94 263 ILE A CA 1
ATOM 2142 C C . ILE A 1 263 ? -25.722 -11.230 27.185 1.00 88.94 263 ILE A C 1
ATOM 2144 O O . ILE A 1 263 ? -26.291 -10.232 27.615 1.00 88.94 263 ILE A O 1
ATOM 2148 N N . LYS A 1 264 ? -25.360 -12.233 27.995 1.00 90.44 264 LYS A N 1
ATOM 2149 C CA . LYS A 1 264 ? -25.605 -12.206 29.444 1.00 90.44 264 LYS A CA 1
ATOM 2150 C C . LYS A 1 264 ? -24.757 -11.151 30.169 1.00 90.44 264 LYS A C 1
ATOM 2152 O O . LYS A 1 264 ? -25.229 -10.572 31.141 1.00 90.44 264 LYS A O 1
ATOM 2157 N N . SER A 1 265 ? -23.514 -10.937 29.730 1.00 84.38 265 SER A N 1
ATOM 2158 C CA . SER A 1 265 ? -22.577 -9.983 30.351 1.00 84.38 265 SER A CA 1
ATOM 2159 C C . SER A 1 265 ? -22.797 -8.537 29.892 1.00 84.38 265 SER A C 1
ATOM 2161 O O . SER A 1 265 ? -22.498 -7.618 30.645 1.00 84.38 265 SER A O 1
ATOM 2163 N N . ASP A 1 266 ? -23.291 -8.343 28.668 1.00 84.81 266 ASP A N 1
ATOM 2164 C CA . ASP A 1 266 ? -23.525 -7.044 28.030 1.00 84.81 266 ASP A CA 1
ATOM 2165 C C . ASP A 1 266 ? -24.907 -7.035 27.345 1.00 84.81 266 ASP A C 1
ATOM 2167 O O . ASP A 1 266 ? -25.006 -7.172 26.122 1.00 84.81 266 ASP A O 1
ATOM 2171 N N . PRO A 1 267 ? -26.000 -6.918 28.124 1.00 78.38 267 PRO A N 1
ATOM 2172 C CA . PRO A 1 267 ? -27.361 -6.934 27.588 1.00 78.38 267 PRO A CA 1
ATOM 2173 C C . PRO A 1 267 ? -27.695 -5.687 26.756 1.00 78.38 267 PRO A C 1
ATOM 2175 O O . PRO A 1 267 ? -28.645 -5.713 25.978 1.00 78.38 267 PRO A O 1
ATOM 2178 N N . THR A 1 268 ? -26.931 -4.601 26.908 1.00 83.12 268 THR A N 1
ATOM 2179 C CA . THR A 1 268 ? -27.086 -3.359 26.136 1.00 83.12 268 THR A CA 1
ATOM 2180 C C . THR A 1 268 ? -26.360 -3.411 24.788 1.00 83.12 268 THR A C 1
ATOM 2182 O O . THR A 1 268 ? -26.722 -2.667 23.880 1.00 83.12 268 THR A O 1
ATOM 2185 N N . GLY A 1 269 ? -25.375 -4.304 24.627 1.00 83.50 269 GLY A N 1
ATOM 2186 C CA . GLY A 1 269 ? -24.652 -4.542 23.373 1.00 83.50 269 GLY A CA 1
ATOM 2187 C C . GLY A 1 269 ? -23.504 -3.564 23.093 1.00 83.50 269 GLY A C 1
ATOM 2188 O O . GLY A 1 269 ? -22.897 -3.621 22.020 1.00 83.50 269 GLY A O 1
ATOM 2189 N N . TYR A 1 270 ? -23.184 -2.663 24.025 1.00 82.56 270 TYR A N 1
ATOM 2190 C CA . TYR A 1 270 ? -22.140 -1.653 23.823 1.00 82.56 270 TYR A CA 1
ATOM 2191 C C . TYR A 1 270 ? -20.729 -2.245 23.786 1.00 82.56 270 TYR A C 1
ATOM 2193 O O . TYR A 1 270 ? -19.877 -1.771 23.032 1.00 82.56 270 TYR A O 1
ATOM 2201 N N . VAL A 1 271 ? -20.477 -3.286 24.576 1.00 83.50 271 VAL A N 1
ATOM 2202 C CA . VAL A 1 271 ? -19.185 -3.976 24.626 1.00 83.50 271 VAL A CA 1
ATOM 2203 C C . VAL A 1 271 ? -18.985 -4.802 23.352 1.00 83.50 271 VAL A C 1
ATOM 2205 O O . VAL A 1 271 ? -17.889 -4.823 22.795 1.00 83.50 271 VAL A O 1
ATOM 2208 N N . GLN A 1 272 ? -20.051 -5.409 22.818 1.00 84.12 272 GLN A N 1
ATOM 2209 C CA . GLN A 1 272 ? -20.009 -6.079 21.507 1.00 84.12 272 GLN A CA 1
ATOM 2210 C C . GLN A 1 272 ? -19.731 -5.095 20.360 1.00 84.12 272 GLN A C 1
ATOM 2212 O O . GLN A 1 272 ? -18.984 -5.417 19.435 1.00 84.12 272 GLN A O 1
ATOM 2217 N N . LEU A 1 273 ? -20.286 -3.880 20.425 1.00 86.12 273 LEU A N 1
ATOM 2218 C CA . LEU A 1 273 ? -19.975 -2.828 19.457 1.00 86.12 273 LEU A CA 1
ATOM 2219 C C . LEU A 1 273 ? -18.501 -2.403 19.545 1.00 86.12 273 LEU A C 1
ATOM 2221 O O . LEU A 1 273 ? -17.848 -2.259 18.514 1.00 86.12 273 LEU A O 1
ATOM 2225 N N . ALA A 1 274 ? -17.965 -2.234 20.757 1.00 87.19 274 ALA A N 1
ATOM 2226 C CA . ALA A 1 274 ? -16.554 -1.909 20.966 1.00 87.19 274 ALA A CA 1
ATOM 2227 C C . ALA A 1 274 ? -15.621 -3.001 20.409 1.00 87.19 274 ALA A C 1
ATOM 2229 O O . ALA A 1 274 ? -14.649 -2.679 19.728 1.00 87.19 274 ALA A O 1
ATOM 2230 N N . GLU A 1 275 ? -15.952 -4.281 20.616 1.00 88.25 275 GLU A N 1
ATOM 2231 C CA . GLU A 1 275 ? -15.243 -5.415 20.006 1.00 88.25 275 GLU A CA 1
ATOM 2232 C C . GLU A 1 275 ? -15.206 -5.295 18.477 1.00 88.25 275 GLU A C 1
ATOM 2234 O O . GLU A 1 275 ? -14.128 -5.311 17.883 1.00 88.25 275 GLU A O 1
ATOM 2239 N N . TYR A 1 276 ? -16.371 -5.113 17.846 1.00 88.31 276 TYR A N 1
ATOM 2240 C CA . TYR A 1 276 ? -16.481 -4.993 16.392 1.00 88.31 276 TYR A CA 1
ATOM 2241 C C . TYR A 1 276 ? -15.611 -3.855 15.836 1.00 88.31 276 TYR A C 1
ATOM 2243 O O . TYR A 1 276 ? -14.864 -4.056 14.876 1.00 88.31 276 TYR A O 1
ATOM 2251 N N . ARG A 1 277 ? -15.659 -2.676 16.468 1.00 87.69 277 ARG A N 1
ATOM 2252 C CA . ARG A 1 277 ? -14.885 -1.496 16.048 1.00 87.69 277 ARG A CA 1
ATOM 2253 C C . ARG A 1 277 ? -13.379 -1.716 16.177 1.00 87.69 277 ARG A C 1
ATOM 2255 O O . ARG A 1 277 ? -12.642 -1.437 15.236 1.00 87.69 277 ARG A O 1
ATOM 2262 N N . LEU A 1 278 ? -12.917 -2.267 17.300 1.00 89.56 278 LEU A N 1
ATOM 2263 C CA . LEU A 1 278 ? -11.491 -2.525 17.523 1.00 89.56 278 LEU A CA 1
ATOM 2264 C C . LEU A 1 278 ? -10.951 -3.607 16.583 1.00 89.56 278 LEU A C 1
ATOM 2266 O O . LEU A 1 278 ? -9.861 -3.450 16.030 1.00 89.56 278 LEU A O 1
ATOM 2270 N N . SER A 1 279 ? -11.720 -4.669 16.333 1.00 88.50 279 SER A N 1
ATOM 2271 C CA . SER A 1 279 ? -11.362 -5.689 15.343 1.00 88.50 279 SER A CA 1
ATOM 2272 C C . SER A 1 279 ? -11.284 -5.113 13.928 1.00 88.50 279 SER A C 1
ATOM 2274 O O . SER A 1 279 ? -10.303 -5.367 13.226 1.00 88.50 279 SER A O 1
ATOM 2276 N N . GLY A 1 280 ? -12.267 -4.300 13.525 1.00 89.56 280 GLY A N 1
ATOM 2277 C CA . GLY A 1 280 ? -12.267 -3.620 12.227 1.00 89.56 280 GLY A CA 1
ATOM 2278 C C . GLY A 1 280 ? -11.086 -2.661 12.070 1.00 89.56 280 GLY A C 1
ATOM 2279 O O . GLY A 1 280 ? -10.385 -2.686 11.054 1.00 89.56 280 GLY A O 1
ATOM 2280 N N . PHE A 1 281 ? -10.782 -1.880 13.108 1.00 90.31 281 PHE A N 1
ATOM 2281 C CA . PHE A 1 281 ? -9.630 -0.984 13.106 1.00 90.31 281 PHE A CA 1
ATOM 2282 C C . PHE A 1 281 ? -8.308 -1.749 13.021 1.00 90.31 281 PHE A C 1
ATOM 2284 O O . PHE A 1 281 ? -7.472 -1.447 12.172 1.00 90.31 281 PHE A O 1
ATOM 2291 N N . SER A 1 282 ? -8.141 -2.796 13.835 1.00 91.00 282 SER A N 1
ATOM 2292 C CA . SER A 1 282 ? -6.974 -3.682 13.795 1.00 91.00 282 SER A CA 1
ATOM 2293 C C . SER A 1 282 ? -6.742 -4.226 12.381 1.00 91.00 282 SER A C 1
ATOM 2295 O O . SER A 1 282 ? -5.629 -4.125 11.855 1.00 91.00 282 SER A O 1
ATOM 2297 N N . HIS A 1 283 ? -7.800 -4.721 11.733 1.00 91.12 283 HIS A N 1
ATOM 2298 C CA . HIS A 1 283 ? -7.744 -5.200 10.354 1.00 91.12 283 HIS A CA 1
ATOM 2299 C C . HIS A 1 283 ? -7.338 -4.094 9.370 1.00 91.12 283 HIS A C 1
ATOM 2301 O O . HIS A 1 283 ? -6.445 -4.294 8.548 1.00 91.12 283 HIS A O 1
ATOM 2307 N N . THR A 1 284 ? -7.919 -2.901 9.505 1.00 91.81 284 THR A N 1
ATOM 2308 C CA . THR A 1 284 ? -7.608 -1.750 8.645 1.00 91.81 284 THR A CA 1
ATOM 2309 C C . THR A 1 284 ? -6.137 -1.345 8.742 1.00 91.81 284 THR A C 1
ATOM 2311 O O . THR A 1 284 ? -5.484 -1.123 7.722 1.00 91.81 284 THR A O 1
ATOM 2314 N N . VAL A 1 285 ? -5.570 -1.313 9.952 1.00 92.25 285 VAL A N 1
ATOM 2315 C CA . VAL A 1 285 ? -4.145 -1.001 10.141 1.00 92.25 285 VAL A CA 1
ATOM 2316 C C . VAL A 1 285 ? -3.252 -2.095 9.536 1.00 92.25 285 VAL A C 1
ATOM 2318 O O . VAL A 1 285 ? -2.193 -1.783 8.997 1.00 92.25 285 VAL A O 1
ATOM 2321 N N . ALA A 1 286 ? -3.663 -3.367 9.561 1.00 93.56 286 ALA A N 1
ATOM 2322 C CA . ALA A 1 286 ? -2.911 -4.448 8.911 1.00 93.56 286 ALA A CA 1
ATOM 2323 C C . ALA A 1 286 ? -2.914 -4.323 7.372 1.00 93.56 286 ALA A C 1
ATOM 2325 O O . ALA A 1 286 ? -1.895 -4.580 6.723 1.00 93.56 286 ALA A O 1
ATOM 2326 N N . ILE A 1 287 ? -4.025 -3.868 6.779 1.00 94.06 287 ILE A N 1
ATOM 2327 C CA . ILE A 1 287 ? -4.085 -3.529 5.347 1.00 94.06 287 ILE A CA 1
ATOM 2328 C C . ILE A 1 287 ? -3.164 -2.345 5.049 1.00 94.06 287 ILE A C 1
ATOM 2330 O O . ILE A 1 287 ? -2.381 -2.416 4.103 1.00 94.06 287 ILE A O 1
ATOM 2334 N N . ALA A 1 288 ? -3.197 -1.291 5.872 1.00 93.44 288 ALA A N 1
ATOM 2335 C CA . ALA A 1 288 ? -2.297 -0.148 5.728 1.00 93.44 288 ALA A CA 1
ATOM 2336 C C . ALA A 1 288 ? -0.819 -0.570 5.815 1.00 93.44 288 ALA A C 1
ATOM 2338 O O . ALA A 1 288 ? -0.012 -0.136 5.003 1.00 93.44 288 ALA A O 1
ATOM 2339 N N . ALA A 1 289 ? -0.471 -1.481 6.726 1.00 95.19 289 ALA A N 1
ATOM 2340 C CA . ALA A 1 289 ? 0.877 -2.038 6.816 1.00 95.19 289 ALA A CA 1
ATOM 2341 C C . ALA A 1 289 ? 1.275 -2.794 5.536 1.00 95.19 289 ALA A C 1
ATOM 2343 O O . ALA A 1 289 ? 2.372 -2.613 5.007 1.00 95.19 289 ALA A O 1
ATOM 2344 N N . SER A 1 290 ? 0.358 -3.602 4.997 1.00 95.75 290 SER A N 1
ATOM 2345 C CA . SER A 1 290 ? 0.568 -4.312 3.730 1.00 95.75 290 SER A CA 1
ATOM 2346 C C . SER A 1 290 ? 0.737 -3.348 2.549 1.00 95.75 290 SER A C 1
ATOM 2348 O O . SER A 1 290 ? 1.552 -3.605 1.664 1.00 95.75 290 SER A O 1
ATOM 2350 N N . LEU A 1 291 ? -0.001 -2.232 2.539 1.00 95.75 291 LEU A N 1
ATOM 2351 C CA . LEU A 1 291 ? 0.149 -1.158 1.556 1.00 95.75 291 LEU A CA 1
ATOM 2352 C C . LEU A 1 291 ? 1.530 -0.496 1.663 1.00 95.75 291 LEU A C 1
ATOM 2354 O O . LEU A 1 291 ? 2.191 -0.315 0.642 1.00 95.75 291 LEU A O 1
ATOM 2358 N N . THR A 1 292 ? 2.002 -0.212 2.880 1.00 95.62 292 THR A N 1
ATOM 2359 C CA . THR A 1 292 ? 3.332 0.372 3.111 1.00 95.62 292 THR A CA 1
ATOM 2360 C C . THR A 1 292 ? 4.436 -0.526 2.564 1.00 95.62 292 THR A C 1
ATOM 2362 O O . THR A 1 292 ? 5.331 -0.052 1.864 1.00 95.62 292 THR A O 1
ATOM 2365 N N . LEU A 1 293 ? 4.349 -1.839 2.801 1.00 95.69 293 LEU A N 1
ATOM 2366 C CA . LEU A 1 293 ? 5.295 -2.805 2.237 1.00 95.69 293 LEU A CA 1
ATOM 2367 C C . LEU A 1 293 ? 5.261 -2.813 0.704 1.00 95.69 293 LEU A C 1
ATOM 2369 O O . LEU A 1 293 ? 6.313 -2.720 0.073 1.00 95.69 293 LEU A O 1
ATOM 2373 N N . ALA A 1 294 ? 4.068 -2.836 0.105 1.00 95.50 294 ALA A N 1
ATOM 2374 C CA . ALA A 1 294 ? 3.908 -2.791 -1.349 1.00 95.50 294 ALA A CA 1
ATOM 2375 C C . ALA A 1 294 ? 4.489 -1.502 -1.963 1.00 95.50 294 ALA A C 1
ATOM 2377 O O . ALA A 1 294 ? 5.096 -1.527 -3.032 1.00 95.50 294 ALA A O 1
ATOM 2378 N N . ARG A 1 295 ? 4.359 -0.365 -1.271 1.00 94.81 295 ARG A N 1
ATOM 2379 C CA . ARG A 1 295 ? 4.923 0.925 -1.701 1.00 94.81 295 ARG A CA 1
ATOM 2380 C C . ARG A 1 295 ? 6.439 0.965 -1.618 1.00 94.81 295 ARG A C 1
ATOM 2382 O O . ARG A 1 295 ? 7.076 1.528 -2.506 1.00 94.81 295 ARG A O 1
ATOM 2389 N N . ILE A 1 296 ? 7.016 0.346 -0.591 1.00 94.44 296 ILE A N 1
ATOM 2390 C CA . ILE A 1 296 ? 8.468 0.169 -0.476 1.00 94.44 296 ILE A CA 1
ATOM 2391 C C . ILE A 1 296 ? 8.980 -0.709 -1.624 1.00 94.44 296 ILE A C 1
ATOM 2393 O O . ILE A 1 296 ? 9.992 -0.379 -2.241 1.00 94.44 296 ILE A O 1
ATOM 2397 N N . GLU A 1 297 ? 8.276 -1.792 -1.960 1.00 94.19 297 GLU A N 1
ATOM 2398 C CA . GLU A 1 297 ? 8.618 -2.639 -3.110 1.00 94.19 297 GLU A CA 1
ATOM 2399 C C . GLU A 1 297 ? 8.519 -1.881 -4.437 1.00 94.19 297 GLU A C 1
ATOM 2401 O O . GLU A 1 297 ? 9.441 -1.956 -5.251 1.00 94.19 297 GLU A O 1
ATOM 2406 N N . LEU A 1 298 ? 7.456 -1.094 -4.632 1.00 94.50 298 LEU A N 1
ATOM 2407 C CA . LEU A 1 298 ? 7.302 -0.248 -5.814 1.00 94.50 298 LEU A CA 1
ATOM 2408 C C . LEU A 1 298 ? 8.450 0.758 -5.924 1.00 94.50 298 LEU A C 1
ATOM 2410 O O . LEU A 1 298 ? 9.035 0.895 -6.994 1.00 94.50 298 LEU A O 1
ATOM 2414 N N . ARG A 1 299 ? 8.828 1.406 -4.818 1.00 94.00 299 ARG A N 1
ATOM 2415 C CA . ARG A 1 299 ? 9.942 2.358 -4.791 1.00 94.00 299 ARG A CA 1
ATOM 2416 C C . ARG A 1 299 ? 11.270 1.697 -5.158 1.00 94.00 299 ARG A C 1
ATOM 2418 O O . ARG A 1 299 ? 11.984 2.215 -6.008 1.00 94.00 299 ARG A O 1
ATOM 2425 N N . LYS A 1 300 ? 11.553 0.506 -4.623 1.00 93.12 300 LYS A N 1
ATOM 2426 C CA . LYS A 1 300 ? 12.739 -0.286 -5.000 1.00 93.12 300 LYS A CA 1
ATOM 2427 C C . LYS A 1 300 ? 12.721 -0.688 -6.478 1.00 93.12 300 LYS A C 1
ATOM 2429 O O . LYS A 1 300 ? 13.755 -0.657 -7.145 1.00 93.12 300 LYS A O 1
ATOM 2434 N N . ALA A 1 301 ? 11.557 -1.062 -7.011 1.00 93.44 301 ALA A N 1
ATOM 2435 C CA . ALA A 1 301 ? 11.410 -1.389 -8.428 1.00 93.44 301 ALA A CA 1
ATOM 2436 C C . ALA A 1 301 ? 11.632 -0.154 -9.318 1.00 93.44 301 ALA A C 1
ATOM 2438 O O . ALA A 1 301 ? 12.284 -0.262 -10.357 1.00 93.44 301 ALA A O 1
ATOM 2439 N N . MET A 1 302 ? 11.154 1.019 -8.892 1.00 93.19 302 MET A N 1
ATOM 2440 C CA . MET A 1 302 ? 11.403 2.292 -9.568 1.00 93.19 302 MET A CA 1
ATOM 2441 C C . MET A 1 302 ? 12.885 2.674 -9.544 1.00 93.19 302 MET A C 1
ATOM 2443 O O . MET A 1 302 ? 13.441 2.985 -10.592 1.00 93.19 302 MET A O 1
ATOM 2447 N N . GLU A 1 303 ? 13.553 2.570 -8.397 1.00 92.56 303 GLU A N 1
ATOM 2448 C CA . GLU A 1 303 ? 14.995 2.829 -8.270 1.00 92.56 303 GLU A CA 1
ATOM 2449 C C . GLU A 1 303 ? 15.828 1.947 -9.208 1.00 92.56 303 GLU A C 1
ATOM 2451 O O . GLU A 1 303 ? 16.806 2.395 -9.806 1.00 92.56 303 GLU A O 1
ATOM 2456 N N . LYS A 1 304 ? 15.412 0.690 -9.383 1.00 92.06 304 LYS A N 1
ATOM 2457 C CA . LYS A 1 304 ? 16.092 -0.279 -10.245 1.00 92.06 304 LYS A CA 1
ATOM 2458 C C . LYS A 1 304 ? 15.836 -0.052 -11.738 1.00 92.06 304 LYS A C 1
ATOM 2460 O O . LYS A 1 304 ? 16.766 -0.186 -12.530 1.00 92.06 304 LYS A O 1
ATOM 2465 N N . HIS A 1 305 ? 14.590 0.221 -12.130 1.00 87.19 305 HIS A N 1
ATOM 2466 C CA . HIS A 1 305 ? 14.160 0.152 -13.537 1.00 87.19 305 HIS A CA 1
ATOM 2467 C C . HIS A 1 305 ? 13.768 1.498 -14.143 1.00 87.19 305 HIS A C 1
ATOM 2469 O O . HIS A 1 305 ? 13.899 1.682 -15.350 1.00 87.19 305 HIS A O 1
ATOM 2475 N N . VAL A 1 306 ? 13.292 2.433 -13.324 1.00 87.44 306 VAL A N 1
ATOM 2476 C CA . VAL A 1 306 ? 12.746 3.724 -13.764 1.00 87.44 306 VAL A CA 1
ATOM 2477 C C . VAL A 1 306 ? 13.815 4.807 -13.665 1.00 87.44 306 VAL A C 1
ATOM 2479 O O . VAL A 1 306 ? 14.140 5.426 -14.673 1.00 87.44 306 VAL A O 1
ATOM 2482 N N . GLU A 1 307 ? 14.437 4.980 -12.495 1.00 88.44 307 GLU A N 1
ATOM 2483 C CA . GLU A 1 307 ? 15.452 6.018 -12.245 1.00 88.44 307 GLU A CA 1
ATOM 2484 C C . GLU A 1 307 ? 16.599 6.062 -13.274 1.00 88.44 307 GLU A C 1
ATOM 2486 O O . GLU A 1 307 ? 16.998 7.162 -13.668 1.00 88.44 307 GLU A O 1
ATOM 2491 N N . PRO A 1 308 ? 17.136 4.930 -13.779 1.00 88.00 308 PRO A N 1
ATOM 2492 C CA . PRO A 1 308 ? 18.193 4.966 -14.794 1.00 88.00 308 PRO A CA 1
ATOM 2493 C C . PRO A 1 308 ? 17.735 5.512 -16.154 1.00 88.00 308 PRO A C 1
ATOM 2495 O O . PRO A 1 308 ? 18.567 5.918 -16.965 1.00 88.00 308 PRO A O 1
ATOM 2498 N N . LEU A 1 309 ? 16.429 5.485 -16.431 1.00 83.62 309 LEU A N 1
ATOM 2499 C CA . LEU A 1 309 ? 15.842 5.876 -17.713 1.00 83.62 309 LEU A CA 1
ATOM 2500 C C . LEU A 1 309 ? 15.339 7.325 -17.719 1.00 83.62 309 LEU A C 1
ATOM 2502 O O . LEU A 1 309 ? 15.155 7.891 -18.799 1.00 83.62 309 LEU A O 1
ATOM 2506 N N . ILE A 1 310 ? 15.144 7.921 -16.540 1.00 86.75 310 ILE A N 1
ATOM 2507 C CA . ILE A 1 310 ? 14.626 9.281 -16.379 1.00 86.75 310 ILE A CA 1
ATOM 2508 C C . ILE A 1 310 ? 15.761 10.315 -16.486 1.00 86.75 310 ILE A C 1
ATOM 2510 O O . ILE A 1 310 ? 16.785 10.184 -15.811 1.00 86.75 310 ILE A O 1
ATOM 2514 N N . PRO A 1 311 ? 15.599 11.379 -17.297 1.00 86.00 311 PRO A N 1
ATOM 2515 C CA . PRO A 1 311 ? 16.563 12.473 -17.369 1.00 86.00 311 PRO A CA 1
ATOM 2516 C C . PRO A 1 311 ? 16.760 13.180 -16.018 1.00 86.00 311 PRO A C 1
ATOM 2518 O O . PRO A 1 311 ? 15.783 13.523 -15.359 1.00 86.00 311 PRO A O 1
ATOM 2521 N N . GLU A 1 312 ? 18.003 13.523 -15.661 1.00 87.56 312 GLU A N 1
ATOM 2522 C CA . GLU A 1 312 ? 18.332 14.215 -14.394 1.00 87.56 312 GLU A CA 1
ATOM 2523 C C . GLU A 1 312 ? 17.502 15.487 -14.151 1.00 87.56 312 GLU A C 1
ATOM 2525 O O . GLU A 1 312 ? 17.047 15.735 -13.039 1.00 87.56 312 GLU A O 1
ATOM 2530 N N . LYS A 1 313 ? 17.197 16.246 -15.213 1.00 86.88 313 LYS A N 1
ATOM 2531 C CA . LYS A 1 313 ? 16.338 17.444 -15.149 1.00 86.88 313 LYS A CA 1
ATOM 2532 C C . LYS A 1 313 ? 14.927 17.187 -14.596 1.00 86.88 313 LYS A C 1
ATOM 2534 O O . LYS A 1 313 ? 14.297 18.120 -14.119 1.00 86.88 313 LYS A O 1
ATOM 2539 N N . MET A 1 314 ? 14.415 15.958 -14.709 1.00 82.81 314 MET A N 1
ATOM 2540 C CA . MET A 1 314 ? 13.110 15.565 -14.167 1.00 82.81 314 MET A CA 1
ATOM 2541 C C . MET A 1 314 ? 13.213 15.080 -12.716 1.00 82.81 314 MET A C 1
ATOM 2543 O O . MET A 1 314 ? 12.229 15.123 -11.990 1.00 82.81 314 MET A O 1
ATOM 2547 N N . LYS A 1 315 ? 14.390 14.646 -12.258 1.00 82.31 315 LYS A N 1
ATOM 2548 C CA . LYS A 1 315 ? 14.579 14.162 -10.881 1.00 82.31 315 LYS A CA 1
ATOM 2549 C C . LYS A 1 315 ? 14.683 15.294 -9.858 1.00 82.31 315 LYS A C 1
ATOM 2551 O O . LYS A 1 315 ? 14.424 15.080 -8.682 1.00 82.31 315 LYS A O 1
ATOM 2556 N N . SER A 1 316 ? 15.087 16.483 -10.304 1.00 66.19 316 SER A N 1
ATOM 2557 C CA . SER A 1 316 ? 15.332 17.661 -9.462 1.00 66.19 316 SER A CA 1
ATOM 2558 C C . SER A 1 316 ? 14.129 18.600 -9.291 1.00 66.19 316 SER A C 1
ATOM 2560 O O . SER A 1 316 ? 14.296 19.671 -8.709 1.00 66.19 316 SER A O 1
ATOM 2562 N N . ALA A 1 317 ? 12.968 18.253 -9.850 1.00 50.78 317 ALA A N 1
ATOM 2563 C CA . ALA A 1 317 ? 11.725 19.023 -9.757 1.00 50.78 317 ALA A CA 1
ATOM 2564 C C . ALA A 1 317 ? 10.744 18.334 -8.806 1.00 50.78 317 ALA A C 1
ATOM 2566 O O . ALA A 1 317 ? 10.077 19.068 -8.044 1.00 50.78 317 ALA A O 1
#

Secondary structure (DSSP, 8-state):
-PPPGGGSTTHHHHHHHHHHHHHHHHHHHHHHHHHHHHHHHHHHHHHHT-TTS-HHHHHHHHHHHHHHHHHHHHHTTTTTT-HHHHHHHHHHHHHHHHHHHHHHHHHHHHHHHHHHHHHHHHHHHHHHTS--HHHHHHT-S--SHHHHHHHHHHH-TT---TTHHHHHHHHHHSTHHHHHHHHHHHHHHHHHHHHHHHTTS-HHHHHHHHHHHHHHHHHHHHHTTHHHHHHHTTSHHHHHHHHTTSSHHHHHHHHTS-HHHHHHH-TT-HHHHHHHHHHHHHHHHHHHHHHHHHHHHHHHHHHHHTTTTS-HHHHT-

Sequence (317 aa):
MKLTAIQIIPAIPSYGFLLWHIGKLLFKLLSPAATLAYQRWIRSFYLHTLRTLPTPMYVIAAISAFVAWAIFGIYGEELVKSATMTFLAGSATSVFAAVIFYYFTNHITDINNRKSAYEAHYYELLRISSPCGIEAQFFGWKHDENTAEKAKEYCNPSRSLDGLSEQYIRFLEGTGRTSTPTLLNEFRTTMSRIDRSVVFFDQDVRNAFALVERRVDELLVNCGDFEIEAKQIKDETHRHNLMVFNEHRVFTHWLLKTKAEKIKSDPTGYVQLAEYRLSGFSHTVAIAASLTLARIELRKAMEKHVEPLIPEKMKSA

pLDDT: mean 73.97, std 18.45, range [35.84, 95.75]

Organism: NCBI:txid1056512